Protein AF-A0AAD0FVN5-F1 (afdb_monomer)

Secondary structure (DSSP, 8-state):
-EEEEEEEEEETT---S-EEES-TTS--TTT--SSS---SS-EESS-GGGT-SSEEESS--HHHHHHHHHHHHHHHHHSPPHHHH--EETTEEPPEE-TTS-EEEE-SSEEEEE-SS----SEEEEEPPPEEHHHHHHHHHHHHHTTS-GGGGGTTHHHHHHHHS---GGG-SS--EEEEEEPPP-TTS--EEEEEEEEEEETTEEEEEEEEEETTEEEEEEE-SSS--PPPGGG-TTHHHHTT-EEEEEE--S-EE--EEEEE----S--TT---EEEHHHHHHHHHT--

pLDDT: mean 82.03, std 15.34, range [28.72, 97.38]

Structure (mmCIF, N/CA/C/O backbone):
data_AF-A0AAD0FVN5-F1
#
_entry.id   AF-A0AAD0FVN5-F1
#
loop_
_atom_site.group_PDB
_atom_site.id
_atom_site.type_symbol
_atom_site.label_atom_id
_atom_site.label_alt_id
_atom_site.label_comp_id
_atom_site.label_asym_id
_atom_site.label_entity_id
_atom_site.label_seq_id
_atom_site.pdbx_PDB_ins_code
_atom_site.Cartn_x
_atom_site.Cartn_y
_atom_site.Cartn_z
_atom_site.occupancy
_atom_site.B_iso_or_equiv
_atom_site.auth_seq_id
_atom_site.auth_comp_id
_atom_site.auth_asym_id
_atom_site.auth_atom_id
_atom_site.pdbx_PDB_model_num
ATOM 1 N N . MET A 1 1 ? -3.023 -16.053 20.844 1.00 69.88 1 MET A N 1
ATOM 2 C CA . MET A 1 1 ? -4.258 -16.329 20.063 1.00 69.88 1 MET A CA 1
ATOM 3 C C . MET A 1 1 ? -4.075 -15.698 18.697 1.00 69.88 1 MET A C 1
ATOM 5 O O . MET A 1 1 ? -3.671 -14.545 18.678 1.00 69.88 1 MET A O 1
ATOM 9 N N . PHE A 1 2 ? -4.302 -16.446 17.615 1.00 83.56 2 PHE A N 1
ATOM 10 C CA . PHE A 1 2 ? -4.121 -16.003 16.227 1.00 83.56 2 PHE A CA 1
ATOM 11 C C . PHE A 1 2 ? -5.490 -15.840 15.555 1.00 83.56 2 PHE A C 1
ATOM 13 O O . PHE A 1 2 ? -6.347 -16.713 15.690 1.00 83.56 2 PHE A O 1
ATOM 20 N N . GLU A 1 3 ? -5.697 -14.724 14.866 1.00 93.00 3 GLU A N 1
ATOM 21 C CA . GLU A 1 3 ? -6.950 -14.314 14.231 1.00 93.00 3 GLU A CA 1
ATOM 22 C C . GLU A 1 3 ? -6.643 -13.857 12.798 1.00 93.00 3 GLU A C 1
ATOM 24 O O . GLU A 1 3 ? -5.837 -12.951 12.590 1.00 93.00 3 GLU A O 1
ATOM 29 N N . GLN A 1 4 ? -7.280 -14.465 11.794 1.00 94.44 4 GLN A N 1
ATOM 30 C CA . GLN A 1 4 ? -7.246 -13.944 10.427 1.00 94.44 4 GLN A CA 1
ATOM 31 C C . GLN A 1 4 ? -8.295 -12.832 10.314 1.00 94.44 4 GLN A C 1
ATOM 33 O O . GLN A 1 4 ? -9.491 -13.100 10.361 1.00 94.44 4 GLN A O 1
ATOM 38 N N . VAL A 1 5 ? -7.841 -11.583 10.206 1.00 96.19 5 VAL A N 1
ATOM 39 C CA . VAL A 1 5 ? -8.699 -10.386 10.192 1.00 96.19 5 VAL A CA 1
ATOM 40 C C . VAL A 1 5 ? -9.196 -10.077 8.784 1.00 96.19 5 VAL A C 1
ATOM 42 O O . VAL A 1 5 ? -10.337 -9.665 8.602 1.00 96.19 5 VAL A O 1
ATOM 45 N N . PHE A 1 6 ? -8.338 -10.258 7.781 1.00 96.81 6 PHE A N 1
ATOM 46 C CA . PHE A 1 6 ? -8.668 -10.014 6.381 1.00 96.81 6 PHE A CA 1
ATOM 47 C C . PHE A 1 6 ? -7.865 -10.956 5.483 1.00 96.81 6 PHE A C 1
ATOM 49 O O . PHE A 1 6 ? -6.689 -11.210 5.741 1.00 96.81 6 PHE A O 1
ATOM 56 N N . SER A 1 7 ? -8.480 -11.447 4.411 1.00 96.25 7 SER A N 1
ATOM 57 C CA . SER A 1 7 ? -7.790 -12.172 3.346 1.00 96.25 7 SER A CA 1
ATOM 58 C C . SER A 1 7 ? -8.473 -11.887 2.019 1.00 96.25 7 SER A C 1
ATOM 60 O O . SER A 1 7 ? -9.701 -11.931 1.924 1.00 96.25 7 SER A O 1
ATOM 62 N N . HIS A 1 8 ? -7.683 -11.562 1.001 1.00 96.56 8 HIS A N 1
ATOM 63 C CA . HIS A 1 8 ? -8.189 -11.306 -0.338 1.00 96.56 8 HIS A CA 1
ATOM 64 C C . HIS A 1 8 ? -7.158 -11.661 -1.399 1.00 96.56 8 HIS A C 1
ATOM 66 O O . HIS A 1 8 ? -6.002 -11.248 -1.308 1.00 96.56 8 HIS A O 1
ATOM 72 N N . ILE A 1 9 ? -7.603 -12.344 -2.454 1.00 96.00 9 ILE A N 1
ATOM 73 C CA . ILE A 1 9 ? -6.786 -12.642 -3.629 1.00 96.00 9 ILE A CA 1
ATOM 74 C C . ILE A 1 9 ? -7.492 -12.118 -4.878 1.00 96.00 9 ILE A C 1
ATOM 76 O O . ILE A 1 9 ? -8.671 -12.375 -5.119 1.00 96.00 9 ILE A O 1
ATOM 80 N N . GLN A 1 10 ? -6.744 -11.384 -5.691 1.00 95.38 10 GLN A N 1
ATOM 81 C CA . GLN A 1 10 ? -7.152 -10.867 -6.987 1.00 95.38 10 GLN A CA 1
ATOM 82 C C . GLN A 1 10 ? -6.192 -11.395 -8.051 1.00 95.38 10 GLN A C 1
ATOM 84 O O . GLN A 1 10 ? -4.987 -11.182 -7.954 1.00 95.38 10 GLN A O 1
ATOM 89 N N . HIS A 1 11 ? -6.715 -12.002 -9.113 1.00 94.75 11 HIS A N 1
ATOM 90 C CA . HIS A 1 11 ? -5.915 -12.471 -10.247 1.00 94.75 11 HIS A CA 1
ATOM 91 C C . HIS A 1 11 ? -6.091 -11.565 -11.461 1.00 94.75 11 HIS A C 1
ATOM 93 O O . HIS A 1 11 ? -7.192 -11.078 -11.704 1.00 94.75 11 HIS A O 1
ATOM 99 N N . ASN A 1 12 ? -5.026 -11.365 -12.238 1.00 92.75 12 ASN A N 1
ATOM 100 C CA . ASN A 1 12 ? -5.059 -10.726 -13.559 1.00 92.75 12 ASN A CA 1
ATOM 101 C C . ASN A 1 12 ? -5.775 -9.362 -13.595 1.00 92.75 12 ASN A C 1
ATOM 103 O O . ASN A 1 12 ? -6.437 -9.030 -14.573 1.00 92.75 12 ASN A O 1
ATOM 107 N N . TYR A 1 13 ? -5.672 -8.572 -12.519 1.00 91.38 13 TYR A N 1
ATOM 108 C CA . TYR A 1 13 ? -6.380 -7.290 -12.377 1.00 91.38 13 TYR A CA 1
ATOM 109 C C . TYR A 1 13 ? -7.913 -7.390 -12.505 1.00 91.38 13 TYR A C 1
ATOM 111 O O . TYR A 1 13 ? -8.579 -6.399 -12.814 1.00 91.38 13 TYR A O 1
ATOM 119 N N . ASN A 1 14 ? -8.484 -8.573 -12.260 1.00 91.62 14 ASN A N 1
ATOM 120 C CA . ASN A 1 14 ? -9.924 -8.782 -12.277 1.00 91.62 14 ASN A CA 1
ATOM 121 C C . ASN A 1 14 ? -10.598 -7.969 -11.172 1.00 91.62 14 ASN A C 1
ATOM 123 O O . ASN A 1 14 ? -10.099 -7.873 -10.055 1.00 91.62 14 ASN A O 1
ATOM 127 N N . LEU A 1 15 ? -11.778 -7.423 -11.471 1.00 86.31 15 LEU A N 1
ATOM 128 C CA . LEU A 1 15 ? -12.584 -6.736 -10.460 1.00 86.31 15 LEU A CA 1
ATOM 129 C C . LEU A 1 15 ? -13.251 -7.718 -9.485 1.00 86.31 15 LEU A C 1
ATOM 131 O O . LEU A 1 15 ? -13.600 -7.325 -8.376 1.00 86.31 15 LEU A O 1
ATOM 135 N N . SER A 1 16 ? -13.449 -8.972 -9.902 1.00 84.81 16 SER A N 1
ATOM 136 C CA . SER A 1 16 ? -14.136 -10.003 -9.124 1.00 84.81 16 SER A CA 1
ATOM 137 C C . SER A 1 16 ? -13.147 -11.035 -8.556 1.00 84.81 16 SER A C 1
ATOM 139 O O . SER A 1 16 ? -12.262 -11.465 -9.304 1.00 84.81 16 SER A O 1
ATOM 141 N N . PRO A 1 17 ? -13.301 -11.464 -7.286 1.00 88.94 17 PRO A N 1
ATOM 142 C CA . PRO A 1 17 ? -14.304 -10.987 -6.327 1.00 88.94 17 PRO A CA 1
ATOM 143 C C . PRO A 1 17 ? -13.999 -9.558 -5.856 1.00 88.94 17 PRO A C 1
ATOM 145 O O . PRO A 1 17 ? -12.846 -9.224 -5.617 1.00 88.94 17 PRO A O 1
ATOM 148 N N . THR A 1 18 ? -15.020 -8.704 -5.741 1.00 92.06 18 THR A N 1
ATOM 149 C CA . THR A 1 18 ? -14.884 -7.366 -5.137 1.00 92.06 18 THR A CA 1
ATOM 150 C C . THR A 1 18 ? -15.176 -7.452 -3.642 1.00 92.06 18 THR A C 1
ATOM 152 O O . THR A 1 18 ? -16.149 -8.092 -3.250 1.00 92.06 18 THR A O 1
ATOM 155 N N . VAL A 1 19 ? -14.393 -6.750 -2.827 1.00 93.75 19 VAL A N 1
ATOM 156 C CA . VAL A 1 19 ? -14.592 -6.600 -1.385 1.00 93.75 19 VAL A CA 1
ATOM 157 C C . VAL A 1 19 ? -14.786 -5.123 -1.052 1.00 93.75 19 VAL A C 1
ATOM 159 O O . VAL A 1 19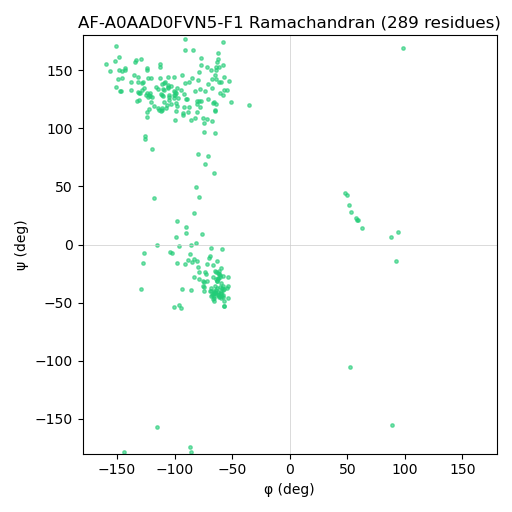 ? -13.984 -4.269 -1.433 1.00 93.75 19 VAL A O 1
ATOM 162 N N . GLU A 1 20 ? -15.872 -4.831 -0.342 1.00 92.94 20 GLU A N 1
ATOM 163 C CA . GLU A 1 20 ? -16.146 -3.530 0.263 1.00 92.94 20 GLU A CA 1
ATOM 164 C C . GLU A 1 20 ? -15.903 -3.629 1.774 1.00 92.94 20 GLU A C 1
ATOM 166 O O . GLU A 1 20 ? -16.448 -4.511 2.432 1.00 92.94 20 GLU A O 1
ATOM 171 N N . VAL A 1 21 ? -15.075 -2.737 2.313 1.00 92.31 21 VAL A N 1
ATOM 172 C CA . VAL A 1 21 ? -14.729 -2.653 3.733 1.00 92.31 21 VAL A CA 1
ATOM 173 C C . VAL A 1 21 ? -15.354 -1.405 4.345 1.00 92.31 21 VAL A C 1
ATOM 175 O O . VAL A 1 21 ? -15.217 -0.301 3.805 1.00 92.31 21 VAL A O 1
ATOM 178 N N . GLY A 1 22 ? -15.971 -1.587 5.511 1.00 88.00 22 GLY A N 1
ATOM 179 C CA . GLY A 1 22 ? -16.636 -0.544 6.286 1.00 88.00 22 GLY A CA 1
ATOM 180 C C . GLY A 1 22 ? -18.146 -0.519 6.071 1.00 88.00 22 GLY A C 1
ATOM 181 O O . GLY A 1 22 ? -18.682 -1.166 5.171 1.00 88.00 22 GLY A O 1
ATOM 182 N N . GLU A 1 23 ? -18.833 0.248 6.908 1.00 85.88 23 GLU A N 1
ATOM 183 C CA . GLU A 1 23 ? -20.284 0.417 6.839 1.00 85.88 23 GLU A CA 1
ATOM 184 C C . GLU A 1 23 ? -20.665 1.665 6.033 1.00 85.88 23 GLU A C 1
ATOM 186 O O . GLU A 1 23 ? -20.109 2.744 6.221 1.00 85.88 23 GLU A O 1
ATOM 191 N N . ARG A 1 24 ? -21.622 1.547 5.106 1.00 81.62 24 ARG A N 1
ATOM 192 C CA . ARG A 1 24 ? -22.133 2.720 4.375 1.00 81.62 24 ARG A CA 1
ATOM 193 C C . ARG A 1 24 ? -22.914 3.630 5.319 1.00 81.62 24 ARG A C 1
ATOM 195 O O . ARG A 1 24 ? -23.506 3.158 6.281 1.00 81.62 24 ARG A O 1
ATOM 202 N N . ASP A 1 25 ? -22.903 4.929 5.024 1.00 73.06 25 ASP A N 1
ATOM 203 C CA . ASP A 1 25 ? -23.586 5.959 5.819 1.00 73.06 25 ASP A CA 1
ATOM 204 C C . ASP A 1 25 ? -23.124 6.021 7.295 1.00 73.06 25 ASP A C 1
ATOM 206 O O . ASP A 1 25 ? -23.811 6.565 8.159 1.00 73.06 25 ASP A O 1
ATOM 210 N N . SER A 1 26 ? -21.927 5.492 7.588 1.00 81.75 26 SER A N 1
ATOM 211 C CA . SER A 1 26 ? -21.285 5.556 8.902 1.00 81.75 26 SER A CA 1
ATOM 212 C C . SER A 1 26 ? -20.386 6.789 9.056 1.00 81.75 26 SER A C 1
ATOM 214 O O . SER A 1 26 ? -20.117 7.539 8.116 1.00 81.75 26 SER A O 1
ATOM 216 N N . LEU A 1 27 ? -19.815 6.956 10.255 1.00 89.31 27 LEU A N 1
ATOM 217 C CA . LEU A 1 27 ? -18.701 7.882 10.472 1.00 89.31 27 LEU A CA 1
ATOM 218 C C . LEU A 1 27 ? -17.529 7.539 9.552 1.00 89.31 27 LEU A C 1
ATOM 220 O O . LEU A 1 27 ? -17.220 6.363 9.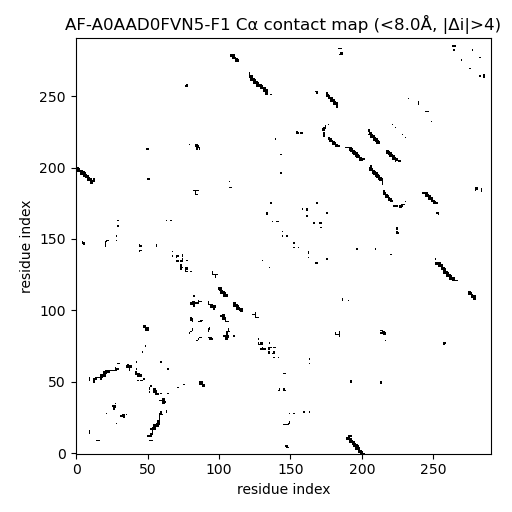347 1.00 89.31 27 LEU A O 1
ATOM 224 N N . CYS A 1 28 ? -16.815 8.561 9.076 1.00 91.75 28 CYS A N 1
ATOM 225 C CA . CYS A 1 28 ? -15.572 8.331 8.351 1.00 91.75 28 CYS A CA 1
ATOM 226 C C . CYS A 1 28 ? -14.589 7.561 9.231 1.00 91.75 28 CYS A C 1
ATOM 228 O O . CYS A 1 28 ? -14.280 7.973 10.353 1.00 91.75 28 CYS A O 1
ATOM 230 N N . ARG A 1 29 ? -14.027 6.471 8.715 1.00 92.25 29 ARG A N 1
ATOM 231 C CA . ARG A 1 29 ? -13.211 5.568 9.526 1.00 92.25 29 ARG A CA 1
ATOM 232 C C . ARG A 1 29 ? -11.921 6.176 10.063 1.00 92.25 29 ARG A C 1
ATOM 234 O O . ARG A 1 29 ? -11.440 5.721 11.100 1.00 92.25 29 ARG A O 1
ATOM 241 N N . PHE A 1 30 ? -11.422 7.225 9.408 1.00 94.38 30 PHE A N 1
ATOM 242 C CA . PHE A 1 30 ? -10.211 7.948 9.792 1.00 94.38 30 PHE A CA 1
ATOM 243 C C . PHE A 1 30 ? -10.502 9.196 10.628 1.00 94.38 30 PHE A C 1
ATOM 245 O O . PHE A 1 30 ? -9.910 9.374 11.689 1.00 94.38 30 PHE A O 1
ATOM 252 N N . CYS A 1 31 ? -11.384 10.094 10.174 1.00 93.94 31 CYS A N 1
ATOM 253 C CA . CYS A 1 31 ? -11.641 11.333 10.915 1.00 93.9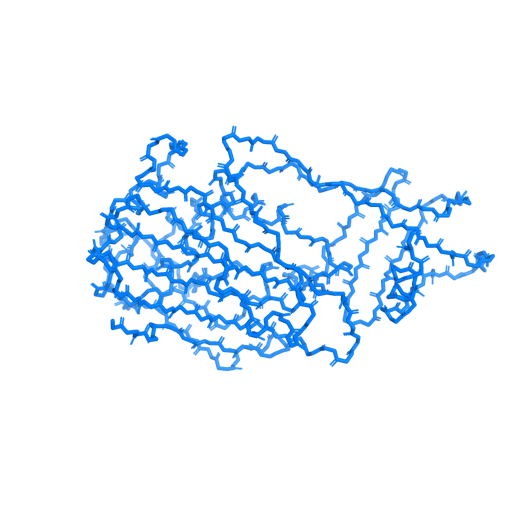4 31 CYS A CA 1
ATOM 254 C C . CYS A 1 31 ? -12.739 11.233 11.973 1.00 93.94 31 CYS A C 1
ATOM 256 O O . CYS A 1 31 ? -12.808 12.119 12.818 1.00 93.94 31 CYS A O 1
ATOM 258 N N . LYS A 1 32 ? -13.541 10.162 11.949 1.00 91.25 32 LYS A N 1
ATOM 259 C CA . LYS A 1 32 ? -14.677 9.908 12.849 1.00 91.25 32 LYS A CA 1
ATOM 260 C C . LYS A 1 32 ? -15.769 10.986 12.813 1.00 91.25 32 LYS A C 1
ATOM 262 O O . LYS A 1 32 ? -16.561 11.075 13.740 1.00 91.25 32 LYS A O 1
ATOM 267 N N . LEU A 1 33 ? -15.830 11.775 11.739 1.00 88.69 33 LEU A N 1
ATOM 268 C CA . LEU A 1 33 ? -16.883 12.766 11.499 1.00 88.69 33 LEU A CA 1
ATOM 269 C C . LEU A 1 33 ? -18.011 12.160 10.642 1.00 88.69 33 LEU A C 1
ATOM 271 O O . LEU A 1 33 ? -17.733 11.327 9.774 1.00 88.69 33 LEU A O 1
ATOM 275 N N . ASN A 1 34 ? -19.255 12.584 10.892 1.00 76.00 34 ASN A N 1
ATOM 276 C CA . ASN A 1 34 ? -20.476 12.238 10.142 1.00 76.00 34 ASN A CA 1
ATOM 277 C C . ASN A 1 34 ? -20.804 13.258 9.036 1.00 76.00 34 ASN A C 1
ATOM 279 O O . ASN A 1 34 ? -21.197 12.856 7.947 1.00 76.00 34 ASN A O 1
ATOM 283 N N . ASP A 1 35 ? -20.592 14.554 9.280 1.00 79.62 35 ASP A N 1
ATOM 284 C CA . ASP A 1 35 ? -20.930 15.647 8.350 1.00 79.62 35 ASP A CA 1
ATOM 285 C C . ASP A 1 35 ? -19.858 15.847 7.267 1.00 79.62 35 ASP A C 1
ATOM 287 O O . ASP A 1 35 ? -19.342 16.943 7.030 1.00 79.62 35 ASP A O 1
ATOM 291 N N . VAL A 1 36 ? -19.467 14.754 6.617 1.00 82.38 36 VAL A N 1
ATOM 292 C CA . VAL A 1 36 ? -18.425 14.741 5.590 1.00 82.38 36 VAL A CA 1
ATOM 293 C C . VAL A 1 36 ? -18.951 14.150 4.295 1.00 82.38 36 VAL A C 1
ATOM 295 O O . VAL A 1 36 ? -19.841 13.304 4.269 1.00 82.38 36 VAL A O 1
ATOM 298 N N . LYS A 1 37 ? -18.386 14.611 3.181 1.00 81.94 37 LYS A N 1
ATOM 299 C CA . LYS A 1 37 ? -18.727 14.078 1.866 1.00 81.94 37 LYS A CA 1
ATOM 300 C C . LYS A 1 37 ? -18.015 12.749 1.652 1.00 81.94 37 LYS A C 1
ATOM 302 O O . LYS A 1 37 ? -16.810 12.639 1.891 1.00 81.94 37 LYS A O 1
ATOM 307 N N . PHE A 1 38 ? -18.774 11.776 1.169 1.00 82.25 38 PHE A N 1
ATOM 308 C CA . PHE A 1 38 ? -18.266 10.506 0.678 1.00 82.25 38 PHE A CA 1
ATOM 309 C C . PHE A 1 38 ? -18.467 10.476 -0.834 1.00 82.25 38 PHE A C 1
ATOM 311 O O . PHE A 1 38 ? -19.600 10.525 -1.327 1.00 82.25 38 PHE A O 1
ATOM 318 N N . ASN A 1 39 ? -17.381 10.425 -1.598 1.00 71.25 39 ASN A N 1
ATOM 319 C CA . ASN A 1 39 ? -17.477 10.197 -3.028 1.00 71.25 39 ASN A CA 1
ATOM 320 C C . ASN A 1 39 ? -18.147 8.841 -3.279 1.00 71.25 39 ASN A C 1
ATOM 322 O O . ASN A 1 39 ? -17.724 7.812 -2.761 1.00 71.25 39 ASN A O 1
ATOM 326 N N . LYS A 1 40 ? -19.161 8.820 -4.151 1.00 60.22 40 LYS A N 1
ATOM 327 C CA . LYS A 1 40 ? -19.787 7.570 -4.618 1.00 60.22 40 LYS A CA 1
ATOM 328 C C . LYS A 1 40 ? -18.786 6.647 -5.323 1.00 60.22 40 LYS A C 1
ATOM 330 O O . LYS A 1 40 ? -19.034 5.452 -5.464 1.00 60.22 40 LYS A O 1
ATOM 335 N N . LYS A 1 41 ? -17.663 7.195 -5.801 1.00 58.16 41 LYS A N 1
ATOM 336 C CA . LYS A 1 41 ? -16.516 6.415 -6.260 1.00 58.16 41 LYS A CA 1
ATOM 337 C C . LYS A 1 41 ? -15.793 5.872 -5.033 1.00 58.16 41 LYS A C 1
ATOM 339 O O . LYS A 1 41 ? -15.096 6.612 -4.349 1.00 58.16 41 LYS A O 1
ATOM 344 N N . ARG A 1 42 ? -15.989 4.575 -4.805 1.00 66.69 42 ARG A N 1
ATOM 345 C CA . ARG A 1 42 ? -15.304 3.743 -3.815 1.00 66.69 42 ARG A CA 1
ATOM 346 C C . ARG A 1 42 ? -13.834 4.159 -3.648 1.00 66.69 42 ARG A C 1
ATOM 348 O O . ARG A 1 42 ? -13.077 4.112 -4.621 1.00 66.69 42 ARG A O 1
ATOM 355 N N . ALA A 1 43 ? -13.439 4.559 -2.440 1.00 75.75 43 ALA A N 1
ATOM 356 C CA . ALA A 1 43 ? -12.036 4.822 -2.144 1.00 75.75 43 ALA A CA 1
ATOM 357 C C . ALA A 1 43 ? -11.276 3.495 -2.200 1.00 75.75 43 ALA A C 1
ATOM 359 O O . ALA A 1 43 ? -11.747 2.475 -1.700 1.00 75.75 43 ALA A O 1
ATOM 360 N N . HIS A 1 44 ? -10.120 3.472 -2.853 1.00 79.12 44 HIS A N 1
ATOM 361 C CA . HIS A 1 44 ? -9.334 2.250 -2.921 1.00 79.12 44 HIS A CA 1
ATOM 362 C C . HIS A 1 44 ? -8.615 2.031 -1.584 1.00 79.12 44 HIS A C 1
ATOM 364 O O . HIS A 1 44 ? -7.842 2.890 -1.150 1.00 79.12 44 HIS A O 1
ATOM 370 N N . SER A 1 45 ? -8.834 0.879 -0.940 1.00 82.56 45 SER A N 1
ATOM 371 C CA . SER A 1 45 ? -8.155 0.557 0.326 1.00 82.56 45 SER A CA 1
ATOM 372 C C . SER A 1 45 ? -6.641 0.477 0.119 1.00 82.56 45 SER A C 1
ATOM 374 O O . SER A 1 45 ? -5.881 1.046 0.899 1.00 82.56 45 SER A O 1
ATOM 376 N N . PHE A 1 46 ? -6.230 -0.121 -1.004 1.00 90.69 46 PHE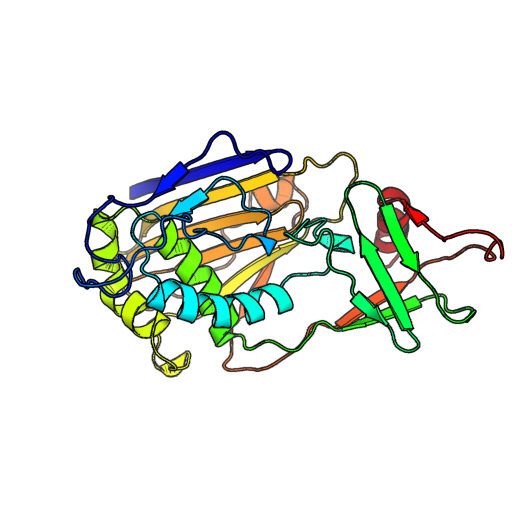 A N 1
ATOM 377 C CA . PHE A 1 46 ? -4.864 -0.096 -1.528 1.00 90.69 46 PHE A CA 1
ATOM 378 C C . PHE A 1 46 ? -4.780 0.770 -2.788 1.00 90.69 46 PHE A C 1
ATOM 380 O O . PHE A 1 46 ? -5.647 0.631 -3.650 1.00 90.69 46 PHE A O 1
ATOM 387 N N . PRO A 1 47 ? -3.738 1.594 -2.971 1.00 90.12 47 PRO A N 1
ATOM 388 C CA . PRO A 1 47 ? -3.585 2.413 -4.170 1.00 90.12 47 PRO A CA 1
ATOM 389 C C . PRO A 1 47 ? -3.680 1.623 -5.483 1.00 90.12 47 PRO A C 1
ATOM 391 O O . PRO A 1 47 ? -3.108 0.544 -5.625 1.00 90.12 47 PRO A O 1
ATOM 394 N N . GLU A 1 48 ? -4.323 2.195 -6.503 1.00 91.12 48 GLU A N 1
ATOM 395 C CA . GLU A 1 48 ? -4.483 1.545 -7.816 1.00 91.12 48 GLU A CA 1
ATOM 396 C C . GLU A 1 48 ? -3.132 1.247 -8.506 1.00 91.12 48 GLU A C 1
ATOM 398 O O . GLU A 1 48 ? -3.035 0.316 -9.302 1.00 91.12 48 GLU A O 1
ATOM 403 N N . PHE A 1 49 ? -2.060 1.994 -8.192 1.00 91.94 49 PHE A N 1
ATOM 404 C CA . PHE A 1 49 ? -0.719 1.717 -8.734 1.00 91.94 49 PHE A CA 1
ATOM 405 C C . PHE A 1 49 ? -0.116 0.397 -8.231 1.00 91.94 49 PHE A C 1
ATOM 407 O O . PHE A 1 49 ? 0.809 -0.109 -8.858 1.00 91.94 49 PHE A O 1
ATOM 414 N N . LEU A 1 50 ? -0.638 -0.163 -7.134 1.00 93.44 50 LEU A N 1
ATOM 415 C CA . LEU A 1 50 ? -0.295 -1.502 -6.646 1.00 93.44 50 LEU A CA 1
ATOM 416 C C . LEU A 1 50 ? -1.065 -2.607 -7.377 1.00 93.44 50 LEU A C 1
ATOM 418 O O . LEU A 1 50 ? -0.910 -3.781 -7.063 1.00 93.44 50 LEU A O 1
ATOM 422 N N . GLY A 1 51 ? -1.911 -2.252 -8.347 1.00 91.94 51 GLY A N 1
ATOM 423 C CA . GLY A 1 51 ? -2.727 -3.214 -9.076 1.00 91.94 51 GLY A CA 1
ATOM 424 C C . GLY A 1 51 ? -4.073 -3.530 -8.433 1.00 91.94 51 GLY A C 1
ATOM 425 O O . GLY A 1 51 ? -4.785 -4.398 -8.933 1.00 91.94 51 GLY A O 1
ATOM 426 N N . ASN A 1 52 ? -4.455 -2.835 -7.361 1.00 93.94 52 ASN A N 1
ATOM 427 C CA . ASN A 1 52 ? -5.752 -3.032 -6.725 1.00 93.94 52 ASN A CA 1
ATOM 428 C C . ASN A 1 52 ? -6.908 -2.602 -7.646 1.00 93.94 52 ASN A C 1
ATOM 430 O O . ASN A 1 52 ? -6.994 -1.444 -8.063 1.00 93.94 52 ASN A O 1
ATOM 434 N N . LYS A 1 53 ? -7.824 -3.531 -7.918 1.00 92.75 53 LYS A N 1
ATOM 435 C CA . LYS A 1 53 ? -9.080 -3.328 -8.658 1.00 92.75 53 LYS A CA 1
ATOM 436 C C . LYS A 1 53 ? -10.304 -3.823 -7.894 1.00 92.75 53 LYS A C 1
ATOM 438 O O . LYS A 1 53 ? -11.422 -3.576 -8.345 1.00 92.75 53 LYS A O 1
ATOM 443 N N . SER A 1 54 ? -10.102 -4.491 -6.762 1.00 93.81 54 SER A N 1
ATOM 444 C CA . SER A 1 54 ? -11.141 -5.268 -6.098 1.00 93.81 54 SER A CA 1
ATOM 445 C C . SER A 1 54 ? -11.351 -4.936 -4.622 1.00 93.81 54 SER A C 1
ATOM 447 O O . SER A 1 54 ? -12.386 -5.323 -4.101 1.00 93.81 54 SER A O 1
ATOM 449 N N . ILE A 1 55 ? -10.431 -4.245 -3.938 1.00 94.81 55 ILE A N 1
ATOM 450 C CA . ILE A 1 55 ? -10.566 -3.909 -2.509 1.00 94.81 55 ILE A CA 1
ATOM 451 C C . ILE A 1 55 ? -10.881 -2.423 -2.348 1.00 94.81 55 ILE A C 1
ATOM 453 O O . ILE A 1 55 ? -10.097 -1.551 -2.749 1.00 94.81 55 ILE A O 1
ATOM 457 N N . PHE A 1 56 ? -12.020 -2.139 -1.732 1.00 93.00 56 PHE A N 1
ATOM 458 C CA . PHE A 1 56 ? -12.550 -0.794 -1.601 1.00 93.00 56 PHE A CA 1
ATOM 459 C C . PHE A 1 56 ? -12.989 -0.485 -0.179 1.00 93.00 56 PHE A C 1
ATOM 461 O O . PHE A 1 56 ? -13.592 -1.318 0.483 1.00 93.00 56 PHE A O 1
ATOM 468 N N . THR A 1 57 ? -12.780 0.754 0.244 1.00 90.81 57 THR A N 1
ATOM 469 C CA . THR A 1 57 ? -13.298 1.304 1.491 1.00 90.81 57 THR A CA 1
ATOM 470 C C . THR A 1 57 ? -14.544 2.134 1.189 1.00 90.81 57 THR A C 1
ATOM 472 O O . THR A 1 57 ? -14.502 3.018 0.326 1.00 90.81 57 THR A O 1
ATOM 475 N N . VAL A 1 58 ? -15.652 1.877 1.891 1.00 91.06 58 VAL A N 1
ATOM 476 C CA . VAL A 1 58 ? -16.930 2.583 1.653 1.00 91.06 58 VAL A CA 1
ATOM 477 C C . VAL A 1 58 ? -17.194 3.739 2.616 1.00 91.06 58 VAL A C 1
ATOM 479 O O . VAL A 1 58 ? -18.013 4.598 2.307 1.00 91.06 58 VAL A O 1
ATOM 482 N N . ASN A 1 59 ? -16.468 3.811 3.734 1.00 91.19 59 ASN A N 1
ATOM 483 C CA . ASN A 1 59 ? -16.587 4.866 4.747 1.00 91.19 59 ASN A CA 1
ATOM 484 C C . ASN A 1 59 ? -15.301 5.693 4.921 1.00 91.19 59 ASN A C 1
ATOM 486 O O . ASN A 1 59 ? -14.922 6.083 6.027 1.00 91.19 59 ASN A O 1
ATOM 490 N N . GLU A 1 60 ? -14.620 6.003 3.818 1.00 92.50 60 GLU A N 1
ATOM 491 C CA . GLU A 1 60 ? -13.532 6.985 3.771 1.00 92.50 60 GLU A CA 1
ATOM 492 C C . GLU A 1 60 ? -14.035 8.292 3.147 1.00 92.50 60 GLU A C 1
ATOM 494 O O . GLU A 1 60 ? -14.497 8.304 2.008 1.00 92.50 60 GLU A O 1
ATOM 499 N N . CYS A 1 61 ? -13.958 9.401 3.889 1.00 92.06 61 CYS A N 1
ATOM 500 C CA . CYS A 1 61 ? -14.419 10.693 3.384 1.00 92.06 61 CYS A CA 1
ATOM 501 C C . CYS A 1 61 ? -13.435 11.336 2.401 1.00 92.06 61 CYS A C 1
ATOM 503 O O . CYS A 1 61 ? -12.231 11.066 2.422 1.00 92.06 61 CYS A O 1
ATOM 505 N N . ASP A 1 62 ? -13.940 12.276 1.604 1.00 90.44 62 ASP A N 1
ATOM 506 C CA . ASP A 1 62 ? -13.186 12.947 0.542 1.00 90.44 62 ASP A CA 1
ATOM 507 C C . ASP A 1 62 ? -11.942 13.682 1.052 1.00 90.44 62 ASP A C 1
ATOM 509 O O . ASP A 1 62 ? -10.901 13.664 0.396 1.00 90.44 62 ASP A O 1
ATOM 513 N N . GLU A 1 63 ? -12.019 14.307 2.232 1.00 91.94 63 GLU A N 1
ATOM 514 C CA . GLU A 1 63 ? -10.879 15.018 2.820 1.00 91.94 63 GLU A CA 1
ATOM 515 C C . GLU A 1 63 ? -9.759 14.049 3.221 1.00 91.94 63 GLU A C 1
ATOM 517 O O . GLU A 1 63 ? -8.584 14.306 2.947 1.00 91.94 63 GLU A O 1
ATOM 522 N N . CYS A 1 64 ? -10.116 12.921 3.846 1.00 93.00 64 CYS A N 1
ATOM 523 C CA . CYS A 1 64 ? -9.145 11.896 4.220 1.00 93.00 64 CYS A CA 1
ATOM 524 C C . CYS A 1 64 ? -8.528 11.264 2.970 1.00 93.00 64 CYS A C 1
ATOM 526 O O . CYS A 1 64 ? -7.304 11.227 2.865 1.00 93.00 64 CYS A O 1
ATOM 528 N N . ASN A 1 65 ? -9.348 10.902 1.981 1.00 91.50 65 ASN A N 1
ATOM 529 C CA . ASN A 1 65 ? -8.878 10.356 0.709 1.00 91.50 65 ASN A CA 1
ATOM 530 C C . ASN A 1 65 ? -7.924 11.320 -0.020 1.00 91.50 65 ASN A C 1
ATOM 532 O O . ASN A 1 65 ? -6.842 10.929 -0.462 1.00 91.50 65 ASN A O 1
ATOM 536 N N . ALA A 1 66 ? -8.264 12.611 -0.091 1.00 90.62 66 ALA A N 1
ATOM 537 C CA . ALA A 1 66 ? -7.400 13.627 -0.693 1.00 90.62 66 ALA A CA 1
ATOM 538 C C . ALA A 1 66 ? -6.093 13.831 0.091 1.00 90.62 66 ALA A C 1
ATOM 540 O O . ALA A 1 66 ? -5.038 14.067 -0.507 1.00 90.62 66 ALA A O 1
ATOM 541 N N . ARG A 1 67 ? -6.137 13.734 1.426 1.00 92.25 67 ARG A N 1
ATOM 542 C CA . ARG A 1 67 ? -4.946 13.793 2.283 1.00 92.25 67 ARG A CA 1
ATOM 543 C C . ARG A 1 67 ? -4.038 12.593 2.027 1.00 92.25 67 ARG A C 1
ATOM 545 O O . ARG A 1 67 ? -2.844 12.785 1.803 1.00 92.25 67 ARG A O 1
ATOM 552 N N . PHE A 1 68 ? -4.592 11.384 2.008 1.00 93.12 68 PHE A N 1
ATOM 553 C CA . PHE A 1 68 ? -3.809 10.162 1.846 1.00 93.12 68 PHE A CA 1
ATOM 554 C C . PHE A 1 68 ? -3.268 9.979 0.427 1.00 93.12 68 PHE A C 1
ATOM 556 O O . PHE A 1 68 ? -2.129 9.552 0.263 1.00 93.12 68 PHE A O 1
ATOM 563 N N . SER A 1 69 ? -3.980 10.464 -0.591 1.00 90.44 69 SER A N 1
ATOM 564 C CA . SER A 1 69 ? -3.475 10.506 -1.973 1.00 90.44 69 SER A CA 1
ATOM 565 C C . SER A 1 69 ? -2.111 11.214 -2.099 1.00 90.44 69 SER A C 1
ATOM 567 O O . SER A 1 69 ? -1.330 10.908 -3.000 1.00 90.44 69 SER A O 1
ATOM 569 N N . LYS A 1 70 ? -1.792 12.163 -1.201 1.00 90.94 70 LYS A N 1
ATOM 570 C CA . LYS A 1 70 ? -0.496 12.865 -1.196 1.00 90.94 70 LYS A CA 1
ATOM 571 C C . LYS A 1 70 ? 0.647 11.994 -0.671 1.00 90.94 70 LYS A C 1
ATOM 573 O O . LYS A 1 70 ? 1.731 12.064 -1.235 1.00 90.94 70 LYS A O 1
ATOM 578 N N . ILE A 1 71 ? 0.414 11.190 0.369 1.00 92.88 71 ILE A N 1
ATOM 579 C CA . ILE A 1 71 ? 1.430 10.282 0.939 1.00 92.88 71 ILE A CA 1
ATOM 580 C C . ILE A 1 71 ? 1.586 9.005 0.102 1.00 92.88 71 ILE A C 1
ATOM 582 O O . ILE A 1 71 ? 2.681 8.463 -0.005 1.00 92.88 71 ILE A O 1
ATOM 586 N N . GLU A 1 72 ? 0.519 8.564 -0.572 1.00 94.38 72 GLU A N 1
ATOM 587 C CA . GLU A 1 72 ? 0.553 7.425 -1.497 1.00 94.38 72 GLU A CA 1
ATOM 588 C C . GLU A 1 72 ? 1.494 7.676 -2.691 1.00 94.38 72 GLU A C 1
ATOM 590 O O . GLU A 1 72 ? 2.042 6.733 -3.264 1.00 94.38 72 GLU A O 1
ATOM 595 N N . LYS A 1 73 ? 1.746 8.945 -3.042 1.00 93.56 73 LYS A N 1
ATOM 596 C CA . LYS A 1 73 ? 2.739 9.320 -4.057 1.00 93.56 73 LYS A CA 1
ATOM 597 C C . LYS A 1 73 ? 4.157 8.894 -3.664 1.00 93.56 73 LYS A C 1
ATOM 599 O O . LYS A 1 73 ? 4.879 8.374 -4.512 1.00 93.56 73 LYS A O 1
ATOM 604 N N . ASP A 1 74 ? 4.550 9.102 -2.409 1.00 95.94 74 ASP A N 1
ATOM 605 C CA . ASP A 1 74 ? 5.867 8.704 -1.906 1.00 95.94 74 ASP A CA 1
ATOM 606 C C . ASP A 1 74 ? 6.009 7.176 -1.900 1.00 95.94 74 ASP A C 1
ATOM 608 O O . ASP A 1 74 ? 7.020 6.659 -2.368 1.00 95.94 74 ASP A O 1
ATOM 612 N N . LEU A 1 75 ? 4.955 6.440 -1.523 1.00 95.88 75 LEU A N 1
ATOM 613 C CA . LEU A 1 75 ? 4.925 4.979 -1.671 1.00 95.88 75 LEU A CA 1
ATOM 614 C C . LEU A 1 75 ? 5.083 4.541 -3.139 1.00 95.88 75 LEU A C 1
ATOM 616 O O . LEU A 1 75 ? 5.849 3.627 -3.430 1.00 95.88 75 LEU A O 1
ATOM 620 N N . SER A 1 76 ? 4.427 5.220 -4.085 1.00 94.25 76 SER A N 1
ATOM 621 C CA . SER A 1 76 ? 4.591 4.939 -5.521 1.00 94.25 76 SER A CA 1
ATOM 622 C C . SER A 1 76 ? 6.023 5.167 -6.020 1.00 94.25 76 SER A C 1
ATOM 624 O O . SER A 1 76 ? 6.447 4.530 -6.984 1.00 94.25 76 SER A O 1
ATOM 626 N N . ASN A 1 77 ? 6.760 6.090 -5.402 1.00 92.94 77 ASN A N 1
ATOM 627 C CA . ASN A 1 77 ? 8.159 6.370 -5.720 1.00 92.94 77 ASN A CA 1
ATOM 628 C C . ASN A 1 77 ? 9.134 5.407 -5.022 1.00 92.94 77 ASN A C 1
ATOM 630 O O . ASN A 1 77 ? 10.205 5.158 -5.568 1.00 92.94 77 ASN A O 1
ATOM 634 N N . PHE A 1 78 ? 8.758 4.863 -3.863 1.00 93.69 78 PHE A N 1
ATOM 635 C CA . PHE A 1 78 ? 9.508 3.834 -3.143 1.00 93.69 78 PHE A CA 1
ATOM 636 C C . PHE A 1 78 ? 9.502 2.483 -3.874 1.00 93.69 78 PHE A C 1
ATOM 638 O O . PHE A 1 78 ? 10.520 1.796 -3.923 1.00 93.69 78 PHE A O 1
ATOM 645 N N . ILE A 1 79 ? 8.367 2.098 -4.461 1.00 92.12 79 ILE A N 1
ATOM 646 C CA . ILE A 1 79 ? 8.193 0.778 -5.082 1.00 92.12 79 ILE A CA 1
ATOM 647 C C . ILE A 1 79 ? 9.172 0.557 -6.244 1.00 92.12 79 ILE A C 1
ATOM 649 O O . ILE A 1 79 ? 9.358 1.464 -7.062 1.00 92.12 79 ILE A O 1
ATOM 653 N N . PRO A 1 80 ? 9.750 -0.657 -6.374 1.00 90.38 80 PRO A N 1
ATOM 654 C CA . PRO A 1 80 ? 10.645 -0.966 -7.476 1.00 90.38 80 PRO A CA 1
ATOM 655 C C . PRO A 1 80 ? 9.999 -0.768 -8.862 1.00 90.38 80 PRO A C 1
ATOM 657 O O . PRO A 1 80 ? 8.777 -0.862 -9.030 1.00 90.38 80 PRO A O 1
ATOM 660 N N . PRO A 1 81 ? 10.810 -0.508 -9.896 1.00 90.44 81 PRO A N 1
ATOM 661 C CA . PRO A 1 81 ? 10.325 -0.252 -11.244 1.00 90.44 81 PRO A CA 1
ATOM 662 C C . PRO A 1 81 ? 9.575 -1.455 -11.836 1.00 90.44 81 PRO A C 1
ATOM 664 O O . PRO A 1 81 ? 9.761 -2.603 -11.432 1.00 90.44 81 PRO A O 1
ATOM 667 N N . THR A 1 82 ? 8.748 -1.195 -12.851 1.00 92.31 82 THR A N 1
ATOM 668 C CA . THR A 1 82 ? 7.884 -2.200 -13.502 1.00 92.31 82 THR A CA 1
ATOM 669 C C . THR A 1 82 ? 8.644 -3.353 -14.152 1.00 92.31 82 THR A C 1
ATOM 671 O O . THR A 1 82 ? 8.107 -4.446 -14.246 1.00 92.31 82 THR A O 1
ATOM 674 N N . ILE A 1 83 ? 9.916 -3.154 -14.497 1.00 87.81 83 ILE A N 1
ATOM 675 C CA . ILE A 1 83 ? 10.829 -4.227 -14.921 1.00 87.81 83 ILE 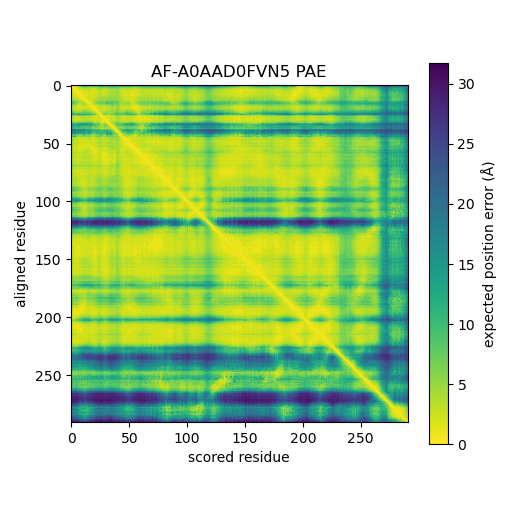A CA 1
ATOM 676 C C . ILE A 1 83 ? 10.999 -5.339 -13.877 1.00 87.81 83 ILE A C 1
ATOM 678 O O . ILE A 1 83 ? 11.306 -6.459 -14.249 1.00 87.81 83 ILE A O 1
ATOM 682 N N . ILE A 1 84 ? 10.815 -5.037 -12.586 1.00 87.62 84 ILE A N 1
ATOM 683 C CA . ILE A 1 84 ? 10.869 -6.006 -11.486 1.00 87.62 84 ILE A CA 1
ATOM 684 C C . ILE A 1 84 ? 9.438 -6.371 -11.108 1.00 87.62 84 ILE A C 1
ATOM 686 O O . ILE A 1 84 ? 9.055 -7.539 -11.096 1.00 87.62 84 ILE A O 1
ATOM 690 N N . THR A 1 85 ? 8.621 -5.360 -10.815 1.00 91.62 85 THR A N 1
ATOM 691 C CA . THR A 1 85 ? 7.316 -5.568 -10.177 1.00 91.62 85 THR A CA 1
ATOM 692 C C . THR A 1 85 ? 6.232 -6.038 -11.139 1.00 91.62 85 THR A C 1
ATOM 694 O O . THR A 1 85 ? 5.262 -6.643 -10.695 1.00 91.62 85 THR A O 1
ATOM 697 N N . ARG A 1 86 ? 6.368 -5.763 -12.443 1.00 92.12 86 ARG A N 1
ATOM 698 C CA . ARG A 1 86 ? 5.335 -5.974 -13.475 1.00 92.12 86 ARG A CA 1
ATOM 699 C C . ARG A 1 86 ? 3.997 -5.314 -13.117 1.00 92.12 86 ARG A C 1
ATOM 701 O O . ARG A 1 86 ? 2.938 -5.798 -13.494 1.00 92.12 86 ARG A O 1
ATOM 708 N N . LEU A 1 87 ? 4.007 -4.230 -12.333 1.00 94.00 87 LEU A N 1
ATOM 709 C CA . LEU A 1 87 ? 2.773 -3.582 -11.885 1.00 94.00 87 LEU A CA 1
ATOM 710 C C . LEU A 1 87 ? 2.177 -2.668 -12.954 1.00 94.00 87 LEU A C 1
ATOM 712 O O . LEU A 1 87 ? 2.783 -1.677 -13.374 1.00 94.00 87 LEU A O 1
ATOM 716 N N . ARG A 1 88 ? 0.935 -2.970 -13.336 1.00 92.38 88 ARG A N 1
ATOM 717 C CA . ARG A 1 88 ? 0.115 -2.145 -14.218 1.00 92.38 88 ARG A CA 1
ATOM 718 C C . ARG A 1 88 ? -0.757 -1.181 -13.415 1.00 92.38 88 ARG A C 1
ATOM 720 O O . ARG A 1 88 ? -1.716 -1.580 -12.758 1.00 92.38 88 ARG A O 1
ATOM 727 N N . GLY A 1 89 ? -0.457 0.110 -13.522 1.00 86.81 89 GLY A N 1
ATOM 728 C CA . GLY A 1 89 ? -1.296 1.171 -12.971 1.00 86.81 89 GLY A CA 1
ATOM 729 C C . GLY A 1 89 ? -2.406 1.609 -13.932 1.00 86.81 89 GLY A C 1
ATOM 730 O O . GLY A 1 89 ? -2.576 1.081 -15.033 1.00 86.81 89 GLY A O 1
ATOM 731 N N . LYS A 1 90 ? -3.135 2.664 -13.549 1.00 82.00 90 LYS A N 1
ATOM 732 C CA . LYS A 1 90 ? -4.232 3.249 -14.344 1.00 82.00 90 LYS A CA 1
ATOM 733 C C . LYS A 1 90 ? -3.833 3.651 -15.769 1.00 82.00 90 LYS A C 1
ATOM 735 O O . LYS A 1 90 ? -4.625 3.512 -16.693 1.00 82.00 90 LYS A O 1
ATOM 740 N N . LYS A 1 91 ? -2.613 4.173 -15.938 1.00 86.06 91 LYS A N 1
ATOM 741 C CA . LYS A 1 91 ? -2.057 4.619 -17.229 1.00 86.06 91 LYS A CA 1
ATOM 742 C C . LYS A 1 91 ? -1.139 3.569 -17.880 1.00 86.06 91 LYS A C 1
ATOM 744 O O . LYS A 1 91 ? -0.319 3.928 -18.715 1.00 86.06 91 LYS A O 1
ATOM 749 N N . GLY A 1 92 ? -1.254 2.299 -17.485 1.00 90.12 92 GLY A N 1
ATOM 750 C CA . GLY A 1 92 ? -0.366 1.224 -17.934 1.00 90.12 92 GLY A CA 1
ATOM 751 C C . GLY A 1 92 ? 0.869 1.058 -17.044 1.00 90.12 92 GLY A C 1
ATOM 752 O O . GLY A 1 92 ? 0.845 1.410 -15.861 1.00 90.12 92 GLY A O 1
ATOM 753 N N . TYR A 1 93 ? 1.937 0.501 -17.613 1.00 92.62 93 TYR A N 1
ATOM 754 C CA . TYR A 1 93 ? 3.210 0.268 -16.928 1.00 92.62 93 TYR A CA 1
ATOM 755 C C . TYR A 1 93 ? 4.018 1.567 -16.861 1.00 92.62 93 TYR A C 1
ATOM 757 O O . TYR A 1 93 ? 4.280 2.208 -17.878 1.00 92.62 93 TYR A O 1
ATOM 765 N N . ARG A 1 94 ? 4.394 1.990 -15.648 1.00 92.06 94 ARG A N 1
ATOM 766 C CA . ARG A 1 94 ? 5.139 3.238 -15.428 1.00 92.06 94 ARG A CA 1
ATOM 767 C C . ARG A 1 94 ? 6.550 3.121 -16.028 1.00 92.06 94 ARG A C 1
ATOM 769 O O . ARG A 1 94 ? 7.297 2.245 -15.588 1.00 92.06 94 ARG A O 1
ATOM 776 N N . PRO A 1 95 ? 6.942 4.005 -16.965 1.00 91.38 95 PRO A N 1
ATOM 777 C CA . PRO A 1 95 ? 8.306 4.047 -17.467 1.00 91.38 95 PRO A CA 1
ATOM 778 C C . PRO A 1 95 ? 9.251 4.754 -16.504 1.00 91.38 95 PRO A C 1
ATOM 780 O O . PRO A 1 95 ? 8.875 5.713 -15.824 1.00 91.38 95 PRO A O 1
ATOM 783 N N . ASN A 1 96 ? 10.499 4.298 -16.505 1.00 90.38 96 ASN A N 1
ATOM 784 C CA . ASN A 1 96 ? 11.624 4.993 -15.900 1.00 90.38 96 ASN A CA 1
ATOM 785 C C . ASN A 1 96 ? 12.399 5.701 -17.004 1.00 90.38 96 ASN A C 1
ATOM 787 O O . ASN A 1 96 ? 12.779 5.083 -17.999 1.00 90.38 96 ASN A O 1
ATOM 791 N N . TYR A 1 97 ? 12.595 7.005 -16.834 1.00 87.12 97 TYR A N 1
ATOM 792 C CA . TYR A 1 97 ? 13.309 7.833 -17.795 1.00 87.12 97 TYR A CA 1
ATOM 793 C C . TYR A 1 97 ? 14.803 7.817 -17.500 1.00 87.12 97 TYR A C 1
ATOM 795 O O . TYR A 1 97 ? 15.234 7.882 -16.348 1.00 87.12 97 TYR A O 1
ATOM 803 N N . ILE A 1 98 ? 15.582 7.757 -18.567 1.00 82.94 98 ILE A N 1
ATOM 804 C CA . ILE A 1 98 ? 17.036 7.717 -18.562 1.00 82.94 98 ILE A CA 1
ATOM 805 C C . ILE A 1 98 ? 17.537 9.031 -19.174 1.00 82.94 98 ILE A C 1
ATOM 807 O O . ILE A 1 98 ? 16.857 9.676 -19.979 1.00 82.94 98 ILE A O 1
ATOM 811 N N . LYS A 1 99 ? 18.741 9.462 -18.782 1.00 75.88 99 LYS A N 1
ATOM 812 C CA . LYS A 1 99 ? 19.385 10.636 -19.387 1.00 75.88 99 LYS A CA 1
ATOM 813 C C . LYS A 1 99 ? 19.459 10.477 -20.908 1.00 75.88 99 LYS A C 1
ATOM 815 O O . LYS A 1 99 ? 19.918 9.451 -21.399 1.00 75.88 99 LYS A O 1
ATOM 820 N N . GLY A 1 100 ? 19.071 11.529 -21.626 1.00 74.38 100 GLY A N 1
ATOM 821 C CA . GLY A 1 100 ? 19.055 11.539 -23.090 1.00 74.38 100 GLY A CA 1
ATOM 822 C C . GLY A 1 100 ? 17.715 11.159 -23.721 1.00 74.38 100 GLY A C 1
ATOM 823 O O . GLY A 1 100 ? 17.699 10.958 -24.925 1.00 74.38 100 GLY A O 1
ATOM 824 N N . GLY A 1 101 ? 16.632 11.074 -22.936 1.00 79.31 101 GLY A N 1
ATOM 825 C CA . GLY A 1 101 ? 15.261 10.886 -23.436 1.00 79.31 101 GLY A CA 1
ATOM 826 C C . GLY A 1 101 ? 14.811 9.426 -23.525 1.00 79.31 101 GLY A C 1
ATOM 827 O O . GLY A 1 101 ? 13.615 9.146 -23.583 1.00 79.31 101 GLY A O 1
ATOM 828 N N . SER A 1 102 ? 15.752 8.484 -23.429 1.00 82.12 102 SER A N 1
ATOM 829 C CA . SER A 1 102 ? 15.457 7.053 -23.403 1.00 82.12 102 SER A CA 1
ATOM 830 C C . SER A 1 102 ? 14.583 6.662 -22.206 1.00 82.12 102 SER A C 1
ATOM 832 O O . SER A 1 102 ? 14.628 7.291 -21.145 1.00 82.12 102 SER A O 1
ATOM 834 N N . LYS A 1 103 ? 13.803 5.590 -22.342 1.00 87.38 103 LYS A N 1
ATOM 835 C CA . LYS A 1 103 ? 12.951 5.072 -21.261 1.00 87.38 103 LYS A CA 1
ATOM 836 C C . LYS A 1 103 ? 12.893 3.551 -21.250 1.00 87.38 103 LYS A C 1
ATOM 838 O O . LYS A 1 103 ? 12.982 2.922 -22.301 1.00 87.38 103 LYS A O 1
ATOM 843 N N . VAL A 1 104 ? 12.700 2.989 -20.059 1.00 87.25 104 VAL A N 1
ATOM 844 C CA . VAL A 1 104 ? 12.584 1.544 -19.832 1.00 87.25 104 VAL A CA 1
ATOM 845 C C . VAL A 1 104 ? 11.381 1.215 -18.949 1.00 87.25 104 VAL A C 1
ATOM 847 O O . VAL A 1 104 ? 11.092 1.926 -17.980 1.00 87.25 104 VAL A O 1
ATOM 850 N N . TYR A 1 105 ? 10.665 0.147 -19.282 1.00 90.25 105 TYR A N 1
ATOM 851 C CA . TYR A 1 105 ? 9.590 -0.421 -18.464 1.00 90.25 105 TYR A CA 1
ATOM 852 C C . TYR A 1 105 ? 9.458 -1.919 -18.724 1.00 90.25 105 TYR A C 1
ATOM 854 O O . TYR A 1 105 ? 9.897 -2.404 -19.762 1.00 90.25 105 TYR A O 1
ATOM 862 N N . GLY A 1 106 ? 8.875 -2.637 -17.767 1.00 88.88 106 GLY A N 1
ATOM 863 C CA . GLY A 1 106 ? 8.500 -4.039 -17.934 1.00 88.88 106 GLY A CA 1
ATOM 864 C C . GLY A 1 106 ? 6.991 -4.199 -17.918 1.00 88.88 106 GLY A C 1
ATOM 865 O O . GLY A 1 106 ? 6.309 -3.497 -17.165 1.00 88.88 106 GLY A O 1
ATOM 866 N N . ASP A 1 107 ? 6.492 -5.109 -18.738 1.00 89.62 107 ASP A N 1
ATOM 867 C CA . ASP A 1 107 ? 5.110 -5.565 -18.726 1.00 89.62 107 ASP A CA 1
ATOM 868 C C . ASP A 1 107 ? 5.021 -7.053 -18.353 1.00 89.62 107 ASP A C 1
ATOM 870 O O . ASP A 1 107 ? 5.879 -7.600 -17.655 1.00 89.62 107 ASP A O 1
ATOM 874 N N . ASP A 1 108 ? 3.930 -7.707 -18.740 1.00 85.94 108 ASP A N 1
ATOM 875 C CA . ASP A 1 108 ? 3.685 -9.095 -18.384 1.00 85.94 108 ASP A CA 1
ATOM 876 C C . ASP A 1 108 ? 4.597 -10.075 -19.144 1.00 85.94 108 ASP A C 1
ATOM 878 O O . ASP A 1 108 ? 4.728 -11.218 -18.711 1.00 85.94 108 ASP A O 1
ATOM 882 N N . GLN A 1 109 ? 5.229 -9.663 -20.240 1.00 83.75 109 GLN A N 1
ATOM 883 C CA . GLN A 1 109 ? 5.992 -10.542 -21.131 1.00 83.75 109 GLN A CA 1
ATOM 884 C C . GLN A 1 109 ? 7.399 -10.005 -21.411 1.00 83.75 109 GLN A C 1
ATOM 886 O O . GLN A 1 109 ? 8.365 -10.775 -21.446 1.00 83.75 109 GLN A O 1
ATOM 891 N N . PHE A 1 110 ? 7.524 -8.689 -21.559 1.00 81.88 110 PHE A N 1
ATOM 892 C CA . PHE A 1 110 ? 8.714 -8.038 -22.080 1.00 81.88 110 PHE A CA 1
ATOM 893 C C . PHE A 1 110 ? 9.207 -6.913 -21.180 1.00 81.88 110 PHE A C 1
ATOM 895 O O . PHE A 1 110 ? 8.489 -6.311 -20.381 1.00 81.88 110 PHE A O 1
ATOM 902 N N . ILE A 1 111 ? 10.475 -6.593 -21.376 1.00 83.44 111 ILE A N 1
ATOM 903 C CA . ILE A 1 111 ? 11.106 -5.351 -20.977 1.00 83.44 111 ILE A CA 1
ATOM 904 C C . ILE A 1 111 ? 11.338 -4.564 -22.250 1.00 83.44 111 ILE A C 1
ATOM 906 O O . ILE A 1 111 ? 12.088 -4.981 -23.131 1.00 83.44 111 ILE A O 1
ATOM 910 N N . THR A 1 112 ? 10.702 -3.406 -22.327 1.00 84.56 112 THR A N 1
ATOM 911 C CA . THR A 1 112 ? 10.839 -2.511 -23.464 1.00 84.56 112 THR A CA 1
ATOM 912 C C . THR A 1 112 ? 11.870 -1.439 -23.149 1.00 84.56 112 THR A C 1
ATOM 914 O O . THR A 1 112 ? 11.728 -0.695 -22.170 1.00 84.56 112 THR A O 1
ATOM 917 N N . LEU A 1 113 ? 12.868 -1.310 -24.022 1.00 83.19 113 LEU A N 1
ATOM 918 C CA . LEU A 1 113 ? 13.799 -0.191 -24.046 1.00 83.19 113 LEU A CA 1
ATOM 919 C C . LEU A 1 113 ? 13.514 0.683 -25.270 1.00 83.19 113 LEU A C 1
ATOM 921 O O . LEU A 1 113 ? 13.557 0.228 -26.406 1.00 83.19 113 LEU A O 1
ATOM 925 N N . ILE A 1 114 ? 13.243 1.966 -25.045 1.00 82.88 114 ILE A N 1
ATOM 926 C CA . ILE A 1 114 ? 13.108 2.952 -26.122 1.00 82.88 114 ILE A CA 1
ATOM 927 C C . ILE A 1 114 ? 14.293 3.901 -26.016 1.00 82.88 114 ILE A C 1
ATOM 929 O O . ILE A 1 114 ? 14.412 4.615 -25.018 1.00 82.88 114 ILE A O 1
ATOM 933 N N . GLN A 1 115 ? 15.167 3.893 -27.023 1.00 75.25 115 GLN A N 1
ATOM 934 C CA . GLN A 1 115 ? 16.341 4.761 -27.100 1.00 75.25 115 GLN A CA 1
ATOM 935 C C . GLN A 1 115 ? 16.072 5.946 -28.038 1.00 75.25 115 GLN A C 1
ATOM 937 O O . GLN A 1 115 ? 15.653 5.747 -29.172 1.00 75.25 115 GLN A O 1
ATOM 942 N N . GLU A 1 116 ? 16.321 7.179 -27.583 1.00 67.94 116 GLU A N 1
ATOM 943 C CA . GLU A 1 116 ? 16.225 8.374 -28.449 1.00 67.94 116 GLU A CA 1
ATOM 944 C C . GLU A 1 116 ? 17.555 8.730 -29.135 1.00 67.94 116 GLU A C 1
ATOM 946 O O . GLU A 1 116 ? 17.574 9.488 -30.103 1.00 67.94 116 GLU A O 1
ATOM 951 N N . LYS A 1 117 ? 18.681 8.192 -28.651 1.00 63.78 117 LYS A N 1
ATOM 952 C CA . LYS A 1 117 ? 20.012 8.374 -29.245 1.00 63.78 117 LYS A CA 1
ATOM 953 C C . LYS A 1 117 ? 20.756 7.044 -29.235 1.00 63.78 117 LYS A C 1
ATOM 955 O O . LYS A 1 117 ? 20.792 6.394 -28.192 1.00 63.78 117 LYS A O 1
ATOM 960 N N . SER A 1 118 ? 21.363 6.680 -30.365 1.00 53.44 118 SER A N 1
ATOM 961 C CA . SER A 1 118 ? 22.235 5.512 -30.493 1.00 53.44 118 SER A CA 1
ATOM 962 C C . SER A 1 118 ? 23.478 5.715 -29.630 1.00 53.44 118 SER A C 1
ATOM 964 O O . SER A 1 118 ? 24.434 6.394 -29.999 1.00 53.44 118 SER A O 1
ATOM 966 N N . SER A 1 119 ? 23.451 5.179 -28.418 1.00 53.31 119 SER A N 1
ATOM 967 C CA . SER A 1 119 ? 24.657 5.044 -27.614 1.00 53.31 119 SER A CA 1
ATOM 968 C C . SER A 1 119 ? 24.848 3.573 -27.310 1.00 53.31 119 SER A C 1
ATOM 970 O O . SER A 1 119 ? 23.962 2.971 -26.708 1.00 53.31 119 SER A O 1
ATOM 972 N N . GLU A 1 120 ? 26.006 3.038 -27.693 1.00 54.19 120 GLU A N 1
ATOM 973 C CA . GLU A 1 120 ? 26.494 1.680 -27.418 1.00 54.19 120 GLU A CA 1
ATOM 974 C C . GLU A 1 120 ? 26.746 1.479 -25.913 1.00 54.19 120 GLU A C 1
ATOM 976 O O . GLU A 1 120 ? 27.872 1.304 -25.446 1.00 54.19 120 GLU A O 1
ATOM 981 N N . LYS A 1 121 ? 25.705 1.602 -25.088 1.00 55.44 121 LYS A N 1
ATOM 982 C CA . LYS A 1 121 ? 25.817 1.397 -23.646 1.00 55.44 121 LYS A CA 1
ATOM 983 C C . LYS A 1 121 ? 25.348 -0.003 -23.294 1.00 55.44 121 LYS A C 1
ATOM 985 O O . LYS A 1 121 ? 24.161 -0.294 -23.336 1.00 55.44 121 LYS A O 1
ATOM 990 N N . SER A 1 122 ? 26.281 -0.810 -22.798 1.00 59.81 122 SER A N 1
ATOM 991 C CA . SER A 1 122 ? 26.038 -2.131 -22.200 1.00 59.81 122 SER A CA 1
ATOM 992 C C . SER A 1 122 ? 25.291 -2.084 -20.856 1.00 59.81 122 SER A C 1
ATOM 994 O O . SER A 1 122 ? 24.997 -3.119 -20.258 1.00 59.81 122 SER A O 1
ATOM 996 N N . SER A 1 123 ? 24.988 -0.887 -20.331 1.00 66.50 123 SER A N 1
ATOM 997 C CA . SER A 1 123 ? 24.217 -0.729 -19.097 1.00 66.50 123 SER A CA 1
ATOM 998 C C . SER A 1 123 ? 23.310 0.497 -19.082 1.00 66.50 123 SER A C 1
ATOM 1000 O O . SER A 1 123 ? 23.661 1.583 -19.552 1.00 66.50 123 SER A O 1
ATOM 1002 N N . LEU A 1 124 ? 22.140 0.312 -18.477 1.00 72.19 124 LEU A N 1
ATOM 1003 C CA . LEU A 1 124 ? 21.142 1.330 -18.200 1.00 72.19 124 LEU A CA 1
ATOM 1004 C C . LEU A 1 124 ? 21.185 1.669 -16.712 1.00 72.19 124 LEU A C 1
ATOM 1006 O O . LEU A 1 124 ? 21.097 0.791 -15.855 1.00 72.19 124 LEU A O 1
ATOM 1010 N N . ASN A 1 125 ? 21.288 2.962 -16.416 1.00 78.88 125 ASN A N 1
ATOM 1011 C CA . ASN A 1 125 ? 21.253 3.481 -15.055 1.00 78.88 125 ASN A CA 1
ATOM 1012 C C . ASN A 1 125 ? 20.110 4.486 -14.947 1.00 78.88 125 ASN A C 1
ATOM 1014 O O . ASN A 1 125 ? 20.026 5.419 -15.752 1.00 78.88 125 ASN A O 1
ATOM 1018 N N . PHE A 1 126 ? 19.252 4.308 -13.952 1.00 81.25 126 PHE A N 1
ATOM 1019 C CA . PHE A 1 126 ? 18.198 5.258 -13.616 1.00 81.25 126 PHE A CA 1
ATOM 1020 C C . PHE A 1 126 ? 17.923 5.224 -12.118 1.00 81.25 126 PHE A C 1
ATOM 1022 O O . PHE A 1 126 ? 18.267 4.269 -11.423 1.00 81.25 126 PHE A O 1
ATOM 1029 N N . SER A 1 127 ? 17.279 6.273 -11.629 1.00 81.69 127 SER A N 1
ATOM 1030 C CA . SER A 1 127 ? 16.888 6.383 -10.230 1.00 81.69 127 SER A CA 1
ATOM 1031 C C . SER A 1 127 ? 15.391 6.618 -10.139 1.00 81.69 127 SER A C 1
ATOM 1033 O O . SER A 1 127 ? 14.779 7.184 -11.053 1.00 81.69 127 SER A O 1
ATOM 1035 N N . SER A 1 128 ? 14.797 6.187 -9.030 1.00 83.06 128 SER A N 1
ATOM 1036 C CA . SER A 1 128 ? 13.439 6.588 -8.696 1.00 83.06 128 SER A CA 1
ATOM 1037 C C . SER A 1 128 ? 13.378 8.104 -8.490 1.00 83.06 128 SER A C 1
ATOM 1039 O O . SER A 1 128 ? 14.386 8.781 -8.275 1.00 83.06 128 SER A O 1
ATOM 1041 N N . GLN A 1 129 ? 12.163 8.648 -8.496 1.00 88.31 129 GLN A N 1
ATOM 1042 C CA . GLN A 1 129 ? 11.959 9.951 -7.870 1.00 88.31 129 GLN A CA 1
ATOM 1043 C C . GLN A 1 129 ? 12.248 9.842 -6.371 1.00 88.31 129 GLN A C 1
ATOM 1045 O O . GLN A 1 129 ? 12.157 8.754 -5.793 1.00 88.31 129 GLN A O 1
ATOM 1050 N N . THR A 1 130 ? 12.568 10.974 -5.751 1.00 90.50 130 THR A N 1
ATOM 1051 C CA . THR A 1 130 ? 12.730 11.019 -4.304 1.00 90.50 130 THR A CA 1
ATOM 1052 C C . THR A 1 130 ? 11.413 10.715 -3.596 1.00 90.50 130 THR A C 1
ATOM 1054 O O . THR A 1 130 ? 10.318 10.979 -4.114 1.00 90.50 130 THR A O 1
ATOM 1057 N N . PHE A 1 131 ? 11.536 10.134 -2.411 1.00 94.12 131 PHE A N 1
ATOM 1058 C CA . PHE A 1 131 ? 10.431 9.837 -1.518 1.00 94.12 131 PHE A CA 1
ATOM 1059 C C . PHE A 1 131 ? 10.845 10.046 -0.064 1.00 94.12 131 PHE A C 1
ATOM 1061 O O . PHE A 1 131 ? 12.014 9.920 0.302 1.00 94.12 131 PHE A O 1
ATOM 1068 N N . ASP A 1 132 ? 9.856 10.379 0.748 1.00 95.38 132 ASP A N 1
ATOM 1069 C CA . ASP A 1 132 ? 9.949 10.553 2.191 1.00 95.38 132 ASP A CA 1
ATOM 1070 C C . ASP A 1 132 ? 9.484 9.274 2.903 1.00 95.38 132 ASP A C 1
ATOM 1072 O O . ASP A 1 132 ? 8.327 8.855 2.763 1.00 95.38 132 ASP A O 1
ATOM 1076 N N . MET A 1 133 ? 10.377 8.657 3.679 1.00 94.69 133 MET A N 1
ATOM 1077 C CA . MET A 1 133 ? 10.100 7.391 4.365 1.00 94.69 133 MET A CA 1
ATOM 1078 C C . MET A 1 133 ? 8.962 7.481 5.386 1.00 94.69 133 MET A C 1
ATOM 1080 O O . MET A 1 133 ? 8.226 6.504 5.557 1.00 94.69 133 MET A O 1
ATOM 1084 N N . VAL A 1 134 ? 8.732 8.649 5.995 1.00 95.56 134 VAL A N 1
ATOM 1085 C CA . VAL A 1 134 ? 7.584 8.868 6.891 1.00 95.56 134 VAL A CA 1
ATOM 1086 C C . VAL A 1 134 ? 6.281 8.687 6.120 1.00 95.56 134 VAL A C 1
ATOM 1088 O O . VAL A 1 134 ? 5.340 8.045 6.595 1.00 95.56 134 VAL A O 1
ATOM 1091 N N . LYS A 1 135 ? 6.219 9.214 4.895 1.00 96.62 135 LYS A N 1
ATOM 1092 C CA . LYS A 1 135 ? 5.029 9.126 4.038 1.00 96.62 135 LYS A CA 1
ATOM 1093 C C . LYS A 1 135 ? 4.843 7.734 3.449 1.00 96.62 135 LYS A C 1
ATOM 1095 O O . LYS A 1 135 ? 3.704 7.275 3.385 1.00 96.62 135 LYS A O 1
ATOM 1100 N N . VAL A 1 136 ? 5.933 7.050 3.090 1.00 96.56 136 VAL A N 1
ATOM 1101 C CA . VAL A 1 136 ? 5.906 5.635 2.677 1.00 96.56 136 VAL A CA 1
ATOM 1102 C C . VAL A 1 136 ? 5.280 4.783 3.781 1.00 96.56 136 VAL A C 1
ATOM 1104 O O . VAL A 1 136 ? 4.289 4.093 3.540 1.00 96.56 136 VAL A O 1
ATOM 1107 N N . TYR A 1 137 ? 5.788 4.900 5.009 1.00 96.38 137 TYR A N 1
ATOM 1108 C CA . TYR A 1 137 ? 5.274 4.156 6.157 1.00 96.38 137 TYR A CA 1
ATOM 1109 C C . TYR A 1 137 ? 3.804 4.491 6.445 1.00 96.38 137 TYR A C 1
ATOM 1111 O O . TYR A 1 137 ? 2.975 3.594 6.613 1.00 96.38 137 TYR A O 1
ATOM 1119 N N . LYS A 1 138 ? 3.442 5.782 6.431 1.00 96.62 138 LYS A N 1
ATOM 1120 C CA . LYS A 1 138 ? 2.049 6.232 6.586 1.00 96.62 138 LYS A CA 1
ATOM 1121 C C . LYS A 1 138 ? 1.124 5.642 5.520 1.00 96.62 138 LYS A C 1
ATOM 1123 O O . LYS A 1 138 ? 0.004 5.262 5.848 1.00 96.62 138 LYS A O 1
ATOM 1128 N N . ALA A 1 139 ? 1.560 5.529 4.267 1.00 97.25 139 ALA A N 1
ATOM 1129 C CA . ALA A 1 139 ? 0.741 4.964 3.195 1.00 97.25 139 ALA A CA 1
ATOM 1130 C C . ALA A 1 139 ? 0.496 3.452 3.372 1.00 97.25 139 ALA A C 1
ATOM 1132 O O . ALA A 1 139 ? -0.617 2.972 3.127 1.00 97.25 139 ALA A O 1
ATOM 1133 N N . ILE A 1 140 ? 1.493 2.704 3.859 1.00 97.31 140 ILE A N 1
ATOM 1134 C CA . ILE A 1 140 ? 1.327 1.281 4.203 1.00 97.31 140 ILE A CA 1
ATOM 1135 C C . ILE A 1 140 ? 0.373 1.141 5.401 1.00 97.31 140 ILE A C 1
ATOM 1137 O O . ILE A 1 140 ? -0.601 0.390 5.325 1.00 97.31 140 ILE A O 1
ATOM 1141 N N . LEU A 1 141 ? 0.570 1.938 6.458 1.00 96.44 141 LEU A N 1
ATOM 1142 C CA . LEU A 1 141 ? -0.311 1.959 7.631 1.00 96.44 141 LEU A CA 1
ATOM 1143 C C . LEU A 1 141 ? -1.755 2.341 7.268 1.00 96.44 141 LEU A C 1
ATOM 1145 O O . LEU A 1 141 ? -2.701 1.739 7.775 1.00 96.44 141 LEU A O 1
ATOM 1149 N N . LYS A 1 142 ? -1.947 3.305 6.358 1.00 96.62 142 LYS A N 1
ATOM 1150 C CA . LYS A 1 142 ? -3.268 3.645 5.812 1.00 96.62 142 LYS A CA 1
ATOM 1151 C C . LYS A 1 142 ? -3.915 2.434 5.160 1.00 96.62 142 LYS A C 1
ATOM 1153 O O . LYS A 1 142 ? -5.105 2.218 5.370 1.00 96.62 142 LYS A O 1
ATOM 1158 N N . SER A 1 143 ? -3.159 1.659 4.385 1.00 97.38 143 SER A N 1
ATOM 1159 C CA . SER A 1 143 ? -3.684 0.473 3.700 1.00 97.38 143 SER A CA 1
ATOM 1160 C C . SER A 1 143 ? -4.113 -0.604 4.700 1.00 97.38 143 SER A C 1
ATOM 1162 O O . SER A 1 143 ? -5.215 -1.129 4.570 1.00 97.38 143 SER A O 1
ATOM 1164 N N . LEU A 1 144 ? -3.321 -0.837 5.758 1.00 97.12 144 LEU A N 1
ATOM 1165 C CA . LEU A 1 144 ? -3.697 -1.711 6.879 1.00 97.12 144 LEU A CA 1
ATOM 1166 C C . LEU A 1 144 ? -5.010 -1.251 7.525 1.00 97.12 144 LEU A C 1
ATOM 1168 O O . LEU A 1 144 ? -5.960 -2.022 7.627 1.00 97.12 144 LEU A O 1
ATOM 1172 N N . ILE A 1 145 ? -5.096 0.023 7.919 1.00 96.50 145 ILE A N 1
ATOM 1173 C CA . ILE A 1 145 ? -6.295 0.568 8.576 1.00 96.50 145 ILE A CA 1
ATOM 1174 C C . ILE A 1 145 ? -7.512 0.523 7.638 1.00 96.50 145 ILE A C 1
ATOM 1176 O O . ILE A 1 145 ? -8.638 0.326 8.091 1.00 96.50 145 ILE A O 1
ATOM 1180 N N . SER A 1 146 ? -7.291 0.648 6.326 1.00 95.81 146 SER A N 1
ATOM 1181 C CA . SER A 1 146 ? -8.335 0.596 5.295 1.00 95.81 146 SER A CA 1
ATOM 1182 C C . SER A 1 146 ? -8.955 -0.787 5.090 1.00 95.81 146 SER A C 1
ATOM 1184 O O . SER A 1 146 ? -9.979 -0.877 4.417 1.00 95.81 146 SER A O 1
ATOM 1186 N N . ILE A 1 147 ? -8.386 -1.853 5.646 1.00 96.38 147 ILE A N 1
ATOM 1187 C CA . ILE A 1 147 ? -8.958 -3.207 5.569 1.00 96.38 147 ILE A CA 1
ATOM 1188 C C . ILE A 1 147 ? -9.375 -3.767 6.930 1.00 96.38 147 ILE A C 1
ATOM 1190 O O . ILE A 1 147 ? -9.899 -4.874 6.997 1.00 96.38 147 ILE A O 1
ATOM 1194 N N . LEU A 1 148 ? -9.177 -3.007 8.012 1.00 95.50 148 LEU A N 1
ATOM 1195 C CA . LEU A 1 148 ? -9.669 -3.399 9.329 1.00 95.50 148 LEU A CA 1
ATOM 1196 C C . LEU A 1 148 ? -11.200 -3.438 9.341 1.00 95.50 148 LEU A C 1
ATOM 1198 O O . LEU A 1 148 ? -11.827 -2.583 8.712 1.00 95.50 148 LEU A O 1
ATOM 1202 N N . PRO A 1 149 ? -11.816 -4.356 10.094 1.00 93.62 149 PRO A N 1
ATOM 1203 C CA . PRO A 1 149 ? -13.223 -4.243 10.431 1.00 93.62 149 PRO A CA 1
ATOM 1204 C C . PRO A 1 149 ? -13.426 -3.104 11.449 1.00 93.62 149 PRO A C 1
ATOM 1206 O O . PRO A 1 149 ? -12.509 -2.730 12.196 1.00 93.62 149 PRO A O 1
ATOM 1209 N N . ASP A 1 150 ? -14.614 -2.498 11.450 1.00 91.19 150 ASP A N 1
ATOM 1210 C CA . ASP A 1 150 ? -14.848 -1.224 12.137 1.00 91.19 150 ASP A CA 1
ATOM 1211 C C . ASP A 1 150 ? -14.725 -1.343 13.671 1.00 91.19 150 ASP A C 1
ATOM 1213 O O . ASP A 1 150 ? -14.268 -0.400 14.331 1.00 91.19 150 ASP A O 1
ATOM 1217 N N . GLU A 1 151 ? -14.999 -2.517 14.247 1.00 91.69 151 GLU A N 1
ATOM 1218 C CA . GLU A 1 151 ? -14.835 -2.806 15.674 1.00 91.69 151 GLU A CA 1
ATOM 1219 C C . GLU A 1 151 ? -13.376 -2.731 16.155 1.00 91.69 151 GLU A C 1
ATOM 1221 O O . GLU A 1 151 ? -13.129 -2.342 17.302 1.00 91.69 151 GLU A O 1
ATOM 1226 N N . LYS A 1 152 ? -12.398 -3.023 15.286 1.00 92.94 152 LYS A N 1
ATOM 1227 C CA . LYS A 1 152 ? -10.964 -2.979 15.630 1.00 92.94 152 LYS A CA 1
ATOM 1228 C C . LYS A 1 152 ? -10.369 -1.577 15.489 1.00 92.94 152 LYS A C 1
ATOM 1230 O O . LYS A 1 152 ? -9.309 -1.301 16.048 1.00 92.94 152 LYS A O 1
ATOM 1235 N N . LEU A 1 153 ? -11.048 -0.646 14.810 1.00 92.81 153 LEU A N 1
ATOM 1236 C CA . LEU A 1 153 ? -10.530 0.712 14.578 1.00 92.81 153 LEU A CA 1
ATOM 1237 C C . LEU A 1 153 ? -10.253 1.491 15.868 1.00 92.81 153 LEU A C 1
ATOM 1239 O O . LEU A 1 153 ? -9.414 2.391 15.862 1.00 92.81 153 LEU A O 1
ATOM 1243 N N . LYS A 1 154 ? -10.945 1.166 16.968 1.00 91.56 154 LYS A N 1
ATOM 1244 C CA . LYS A 1 154 ? -10.715 1.803 18.274 1.00 91.56 154 LYS A CA 1
ATOM 1245 C C . LYS A 1 154 ? -9.286 1.578 18.767 1.00 91.56 154 LYS A C 1
ATOM 1247 O O . LYS A 1 154 ? -8.695 2.512 19.309 1.00 91.56 154 LYS A O 1
ATOM 1252 N N . GLU A 1 155 ? -8.717 0.397 18.510 1.00 92.19 155 GLU A N 1
ATOM 1253 C CA . GLU A 1 155 ? -7.330 0.066 18.858 1.00 92.19 155 GLU A CA 1
ATOM 1254 C C . GLU A 1 155 ? -6.350 1.028 18.154 1.00 92.19 155 GLU A C 1
ATOM 1256 O O . GLU A 1 155 ? -5.355 1.445 18.734 1.00 92.19 155 GLU A O 1
ATOM 1261 N N . PHE A 1 156 ? -6.679 1.492 16.945 1.00 94.00 156 PHE A N 1
ATOM 1262 C CA . PHE A 1 156 ? -5.817 2.336 16.112 1.00 94.00 156 PHE A CA 1
ATOM 1263 C C . PHE A 1 156 ? -5.995 3.845 16.322 1.00 94.00 156 PHE A C 1
ATOM 1265 O O . PHE A 1 156 ? -5.437 4.625 15.555 1.00 94.00 156 PHE A O 1
ATOM 1272 N N . SER A 1 157 ? -6.731 4.303 17.337 1.00 91.94 157 SER A N 1
ATOM 1273 C CA . SER A 1 157 ? -7.065 5.733 17.501 1.00 91.94 157 SER A CA 1
ATOM 1274 C C . SER A 1 157 ? -5.831 6.653 17.499 1.00 91.94 157 SER A C 1
ATOM 1276 O O . SER A 1 157 ? -5.795 7.645 16.768 1.00 91.94 157 SER A O 1
ATOM 1278 N N . THR A 1 158 ? -4.778 6.286 18.238 1.00 92.06 158 THR A N 1
ATOM 1279 C CA . THR A 1 158 ? -3.499 7.022 18.266 1.00 92.06 158 THR A CA 1
ATOM 1280 C C . THR A 1 158 ? -2.786 6.976 16.913 1.00 92.06 158 THR A C 1
ATOM 1282 O O . THR A 1 158 ? -2.324 8.002 16.413 1.00 92.06 158 THR A O 1
ATOM 1285 N N . ALA A 1 159 ? -2.744 5.799 16.282 1.00 93.94 159 ALA A N 1
ATOM 1286 C CA . ALA A 1 159 ? -2.115 5.592 14.980 1.00 93.94 159 ALA A CA 1
ATOM 1287 C C . ALA A 1 159 ? -2.819 6.385 13.866 1.00 93.94 159 ALA A C 1
ATOM 1289 O O . ALA A 1 159 ? -2.158 6.983 13.023 1.00 93.94 159 ALA A O 1
ATOM 1290 N N . ILE A 1 160 ? -4.152 6.455 13.895 1.00 95.19 160 ILE A N 1
ATOM 1291 C CA . ILE A 1 160 ? -4.975 7.261 12.987 1.00 95.19 160 ILE A CA 1
ATOM 1292 C C . ILE A 1 160 ? -4.703 8.755 13.199 1.00 95.19 160 ILE A C 1
ATOM 1294 O O . ILE A 1 160 ? -4.588 9.501 12.224 1.00 95.19 160 ILE A O 1
ATOM 1298 N N . GLY A 1 161 ? -4.575 9.199 14.454 1.00 94.56 161 GLY A N 1
ATOM 1299 C CA . GLY A 1 161 ? -4.184 10.571 14.784 1.00 94.56 161 GLY A CA 1
ATOM 1300 C C . GLY A 1 161 ? -2.839 10.951 14.161 1.00 94.56 161 GLY A C 1
ATOM 1301 O O . GLY A 1 161 ? -2.746 11.967 13.469 1.00 94.56 161 GLY A O 1
ATOM 1302 N N . TRP A 1 162 ? -1.829 10.094 14.323 1.00 95.12 162 TRP A N 1
ATOM 1303 C CA . TRP A 1 162 ? -0.499 10.280 13.733 1.00 95.12 162 TRP A CA 1
ATOM 1304 C C . TRP A 1 162 ? -0.499 10.193 12.200 1.00 95.12 162 TRP A C 1
ATOM 1306 O O . TRP A 1 162 ? 0.098 11.026 11.518 1.00 95.12 162 TRP A O 1
ATOM 1316 N N . LEU A 1 163 ? -1.222 9.224 11.633 1.00 95.19 163 LEU A N 1
ATOM 1317 C CA . LEU A 1 163 ? -1.380 9.056 10.188 1.00 95.19 163 LEU A CA 1
ATOM 1318 C C . LEU A 1 163 ? -1.957 10.321 9.539 1.00 95.19 163 LEU A C 1
ATOM 1320 O O . LEU A 1 163 ? -1.557 10.710 8.442 1.00 95.19 163 LEU A O 1
ATOM 1324 N N . ARG A 1 164 ? -2.897 10.979 10.222 1.00 94.81 164 ARG A N 1
ATOM 1325 C CA . ARG A 1 164 ? -3.503 12.229 9.757 1.00 94.81 164 ARG A CA 1
ATOM 1326 C C . ARG A 1 164 ? -2.624 13.450 10.029 1.00 94.81 164 ARG A C 1
ATOM 1328 O O . ARG A 1 164 ? -2.859 14.475 9.395 1.00 94.81 164 ARG A O 1
ATOM 1335 N N . SER A 1 165 ? -1.657 13.396 10.939 1.00 93.94 165 SER A N 1
ATOM 1336 C CA . SER A 1 165 ? -0.798 14.538 11.265 1.00 93.94 165 SER A CA 1
ATOM 1337 C C . SER A 1 165 ? 0.381 14.671 10.289 1.00 93.94 165 SER A C 1
ATOM 1339 O O . SER A 1 165 ? 0.701 13.756 9.529 1.00 93.94 165 SER A O 1
ATOM 1341 N N . ASN A 1 166 ? 1.073 15.812 10.339 1.00 92.00 166 ASN A N 1
ATOM 1342 C CA . ASN A 1 166 ? 2.344 16.023 9.632 1.00 92.00 166 ASN A CA 1
ATOM 1343 C C . ASN A 1 166 ? 3.562 15.633 10.488 1.00 92.00 166 ASN A C 1
ATOM 1345 O O . ASN A 1 166 ? 4.672 16.048 10.182 1.00 92.00 166 ASN A O 1
ATOM 1349 N N . GLN A 1 167 ? 3.364 14.894 11.582 1.00 93.06 167 GLN A N 1
ATOM 1350 C CA . GLN A 1 167 ? 4.456 14.550 12.486 1.00 93.06 167 GLN A CA 1
ATOM 1351 C C . GLN A 1 167 ? 5.329 13.419 11.927 1.00 93.06 167 GLN A C 1
ATOM 1353 O O . GLN A 1 167 ? 4.850 12.566 11.171 1.00 93.06 167 GLN A O 1
ATOM 1358 N N . ASN A 1 168 ? 6.582 13.415 12.374 1.00 92.44 168 ASN A N 1
ATOM 1359 C CA . ASN A 1 168 ? 7.625 12.438 12.065 1.00 92.44 168 ASN A CA 1
ATOM 1360 C C . ASN A 1 168 ? 7.567 11.212 12.992 1.00 92.44 168 ASN A C 1
ATOM 1362 O O . ASN A 1 168 ? 6.685 11.120 13.863 1.00 92.44 168 ASN A O 1
ATOM 1366 N N . PHE A 1 169 ? 8.496 10.268 12.817 1.00 90.75 169 PHE A N 1
ATOM 1367 C CA . PHE A 1 169 ? 8.533 9.029 13.600 1.00 90.75 169 PHE A CA 1
ATOM 1368 C C . PHE A 1 169 ? 8.787 9.236 15.097 1.00 90.75 169 PHE A C 1
ATOM 1370 O O . PHE A 1 169 ? 8.339 8.419 15.892 1.00 90.75 169 PHE A O 1
ATOM 1377 N N . GLU A 1 170 ? 9.398 10.349 15.512 1.00 86.19 170 GLU A N 1
ATOM 1378 C CA . GLU A 1 170 ? 9.600 10.686 16.936 1.00 86.19 170 GLU A CA 1
ATOM 1379 C C . GLU A 1 170 ? 8.299 10.656 17.757 1.00 86.19 170 GLU A C 1
ATOM 1381 O O . GLU A 1 170 ? 8.275 10.250 18.919 1.00 86.19 170 GLU A O 1
ATOM 1386 N N . SER A 1 171 ? 7.196 11.066 17.129 1.00 85.44 171 SER A N 1
ATOM 1387 C CA . SER A 1 171 ? 5.860 11.086 17.736 1.00 85.44 171 SER A CA 1
ATOM 1388 C C . SER A 1 171 ? 5.102 9.762 17.600 1.00 85.44 171 SER A C 1
ATOM 1390 O O . SER A 1 171 ? 4.025 9.601 18.180 1.00 85.44 171 SER A O 1
ATOM 1392 N N . LEU A 1 172 ? 5.638 8.814 16.828 1.00 84.44 172 LEU A N 1
ATOM 1393 C CA . LEU A 1 172 ? 5.045 7.502 16.648 1.00 84.44 172 LEU A CA 1
ATOM 1394 C C . LEU A 1 172 ? 5.408 6.627 17.851 1.00 84.44 172 LEU A C 1
ATOM 1396 O O . LEU A 1 172 ? 6.573 6.380 18.165 1.00 84.44 172 LEU A O 1
ATOM 1400 N N . ASN A 1 173 ? 4.390 6.095 18.522 1.00 75.31 173 ASN A N 1
ATOM 1401 C CA . ASN A 1 173 ? 4.582 5.167 19.634 1.00 75.31 173 ASN A CA 1
ATOM 1402 C C . ASN A 1 173 ? 4.902 3.738 19.147 1.00 75.31 173 ASN A C 1
ATOM 1404 O O . ASN A 1 173 ? 4.371 2.765 19.676 1.00 75.31 173 ASN A O 1
ATOM 1408 N N . HIS A 1 174 ? 5.730 3.613 18.107 1.00 78.50 174 HIS A N 1
ATOM 1409 C CA . HIS A 1 174 ? 6.056 2.362 17.432 1.00 78.50 174 HIS A CA 1
ATOM 1410 C C . HIS A 1 174 ? 7.412 2.463 16.715 1.00 78.50 174 HIS A C 1
ATOM 1412 O O . HIS A 1 174 ? 7.773 3.547 16.260 1.00 78.50 174 HIS A O 1
ATOM 1418 N N . PHE A 1 175 ? 8.152 1.356 16.598 1.00 82.19 175 PHE A N 1
ATOM 1419 C CA . PHE A 1 175 ? 9.383 1.326 15.801 1.00 82.19 175 PHE A CA 1
ATOM 1420 C C . PHE A 1 175 ? 9.020 1.226 14.319 1.00 82.19 175 PHE A C 1
ATOM 1422 O O . PHE A 1 175 ? 8.391 0.243 13.932 1.00 82.19 175 PHE A O 1
ATOM 1429 N N . PRO A 1 176 ? 9.375 2.210 13.480 1.00 88.00 176 PRO A N 1
ATOM 1430 C CA . PRO A 1 176 ? 8.903 2.256 12.106 1.00 88.00 176 PRO A CA 1
ATOM 1431 C C . PRO A 1 176 ? 9.709 1.295 11.222 1.00 88.00 176 PRO A C 1
ATOM 1433 O O . PRO A 1 176 ? 10.611 1.687 10.487 1.00 88.00 176 PRO A O 1
ATOM 1436 N N . VAL A 1 177 ? 9.397 0.007 11.309 1.00 87.62 177 VAL A N 1
ATOM 1437 C CA . VAL A 1 177 ? 10.076 -1.048 10.554 1.00 87.62 177 VAL A CA 1
ATOM 1438 C C . VAL A 1 177 ? 9.080 -1.829 9.717 1.00 87.62 177 VAL A C 1
ATOM 1440 O O . VAL A 1 177 ? 7.954 -2.089 10.137 1.00 87.62 177 VAL A O 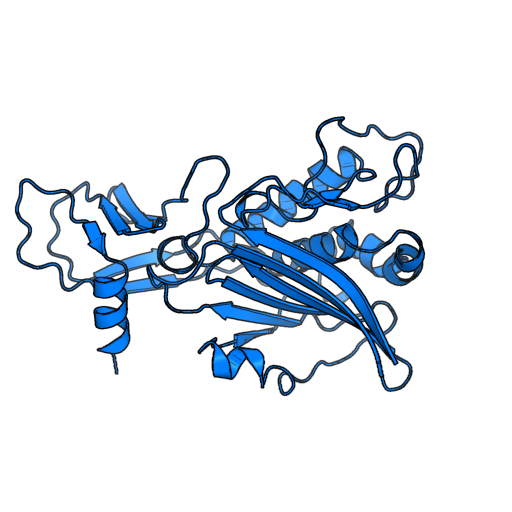1
ATOM 1443 N N . PHE A 1 178 ? 9.506 -2.227 8.528 1.00 90.50 178 PHE A N 1
ATOM 1444 C CA . PHE A 1 178 ? 8.794 -3.196 7.707 1.00 90.50 178 PHE A CA 1
ATOM 1445 C C . PHE A 1 178 ? 9.790 -3.956 6.843 1.00 90.50 178 PHE A C 1
ATOM 1447 O O . PHE A 1 178 ? 10.967 -3.607 6.778 1.00 90.50 178 PHE A O 1
ATOM 1454 N N . TRP A 1 179 ? 9.328 -5.005 6.180 1.00 88.38 179 TRP A N 1
ATOM 1455 C CA . TRP A 1 179 ? 10.134 -5.764 5.239 1.00 88.38 179 TRP A CA 1
ATOM 1456 C C . TRP A 1 179 ? 9.532 -5.619 3.860 1.00 88.38 179 TRP A C 1
ATOM 1458 O O . TRP A 1 179 ? 8.317 -5.738 3.684 1.00 88.38 179 TRP A O 1
ATOM 1468 N N . CYS A 1 180 ? 10.384 -5.386 2.874 1.00 89.44 180 CYS A N 1
ATOM 1469 C CA . CYS A 1 180 ? 9.991 -5.496 1.484 1.00 89.44 180 CYS A CA 1
ATOM 1470 C C . CYS A 1 180 ? 10.856 -6.532 0.792 1.00 89.44 180 CYS A C 1
ATOM 1472 O O . CYS A 1 180 ? 12.045 -6.655 1.076 1.00 89.44 180 CYS A O 1
ATOM 1474 N N . GLY A 1 181 ? 10.251 -7.280 -0.114 1.00 85.56 181 GLY A N 1
ATOM 1475 C CA . GLY A 1 181 ? 10.956 -8.255 -0.920 1.00 85.56 181 GLY A CA 1
ATOM 1476 C C . GLY A 1 181 ? 10.552 -8.133 -2.369 1.00 85.56 181 GLY A C 1
ATOM 1477 O O . GLY A 1 181 ? 9.487 -7.606 -2.704 1.00 85.56 181 GLY A O 1
ATOM 1478 N N . TYR A 1 182 ? 11.405 -8.638 -3.241 1.00 83.75 182 TYR A N 1
ATOM 1479 C CA . TYR A 1 182 ? 11.040 -8.846 -4.625 1.00 83.75 182 TYR A CA 1
ATOM 1480 C C . TYR A 1 182 ? 11.520 -10.209 -5.090 1.00 83.75 182 TYR A C 1
ATOM 1482 O O . TYR A 1 182 ? 12.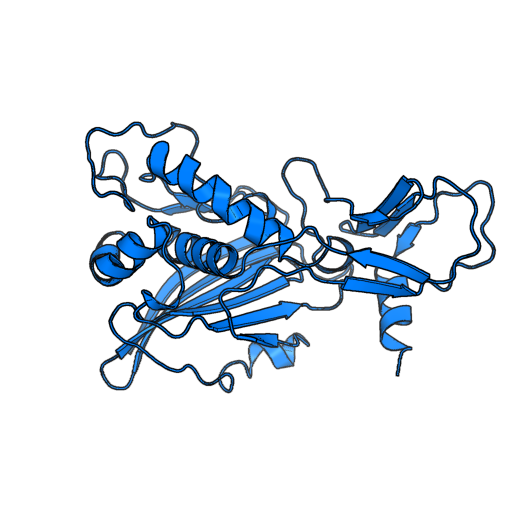559 -10.712 -4.667 1.00 83.75 182 TYR A O 1
ATOM 1490 N N . ARG A 1 183 ? 10.729 -10.801 -5.975 1.00 83.62 183 ARG A N 1
ATOM 1491 C CA . ARG A 1 183 ? 11.111 -11.985 -6.733 1.00 83.62 183 ARG A CA 1
ATOM 1492 C C . ARG A 1 183 ? 11.528 -11.543 -8.126 1.00 83.62 183 ARG A C 1
ATOM 1494 O O . ARG A 1 183 ? 10.947 -10.608 -8.677 1.00 83.62 183 ARG A O 1
ATOM 1501 N N . MET A 1 184 ? 12.526 -12.206 -8.701 1.00 78.75 184 MET A N 1
ATOM 1502 C CA . MET A 1 184 ? 12.858 -11.972 -10.104 1.00 78.75 184 MET A CA 1
ATOM 1503 C C . MET A 1 184 ? 11.624 -12.241 -10.973 1.00 78.75 184 MET A C 1
ATOM 1505 O O . MET A 1 184 ? 10.931 -13.235 -10.741 1.00 78.75 184 MET A O 1
ATOM 1509 N N . PRO A 1 185 ? 11.288 -11.342 -11.909 1.00 80.56 185 PRO A N 1
ATOM 1510 C CA . PRO A 1 185 ? 10.117 -11.520 -12.752 1.00 80.56 185 PRO A CA 1
ATOM 1511 C C . PRO A 1 185 ? 10.247 -12.816 -13.550 1.00 80.56 185 PRO A C 1
ATOM 1513 O O . PRO A 1 185 ? 11.317 -13.109 -14.044 1.00 80.56 185 PRO A O 1
ATOM 1516 N N . ASP A 1 186 ? 9.175 -13.583 -13.714 1.00 82.75 186 ASP A N 1
ATOM 1517 C CA . ASP A 1 186 ? 9.131 -14.738 -14.621 1.00 82.75 186 ASP A CA 1
ATOM 1518 C C . ASP A 1 186 ? 7.788 -14.724 -15.353 1.00 82.75 186 ASP A C 1
ATOM 1520 O O . ASP A 1 186 ? 6.765 -14.406 -14.737 1.00 82.75 186 ASP A O 1
ATOM 1524 N N . VAL A 1 187 ? 7.780 -15.040 -16.650 1.00 82.19 187 VAL A N 1
ATOM 1525 C CA . VAL A 1 187 ? 6.550 -15.079 -17.463 1.00 82.19 187 VAL A CA 1
ATOM 1526 C C . VAL A 1 187 ? 5.546 -16.105 -16.939 1.00 82.19 187 VAL A C 1
ATOM 1528 O O . VAL A 1 187 ? 4.341 -15.906 -17.072 1.00 82.19 187 VAL A O 1
ATOM 1531 N N . ASN A 1 188 ? 6.030 -17.159 -16.280 1.00 85.50 188 ASN A N 1
ATOM 1532 C CA . ASN A 1 188 ? 5.210 -18.213 -15.698 1.00 85.50 188 ASN A CA 1
ATOM 1533 C C . ASN A 1 188 ? 4.618 -17.816 -14.340 1.00 85.50 188 ASN A C 1
ATOM 15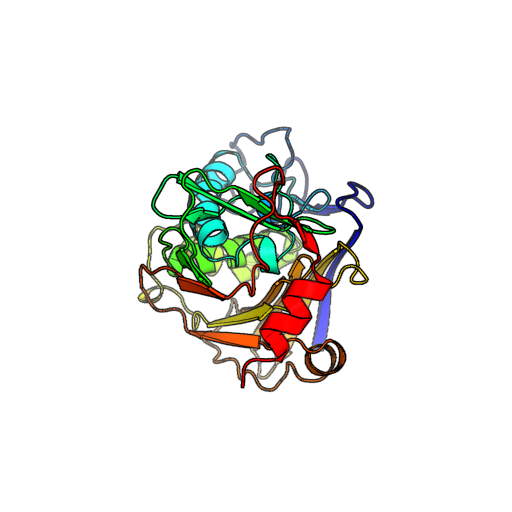35 O O . ASN A 1 188 ? 3.701 -18.478 -13.852 1.00 85.50 188 ASN A O 1
ATOM 1539 N N . PHE A 1 189 ? 5.116 -16.746 -13.705 1.00 87.31 189 PHE A N 1
ATOM 1540 C CA . PHE A 1 189 ? 4.533 -16.284 -12.452 1.00 87.31 189 PHE A CA 1
ATOM 1541 C C . PHE A 1 189 ? 3.191 -15.590 -12.691 1.00 87.31 189 PHE A C 1
ATOM 1543 O O . PHE A 1 189 ? 3.103 -14.690 -13.537 1.00 87.31 189 PHE A O 1
ATOM 1550 N N . PRO A 1 190 ? 2.155 -15.957 -11.911 1.00 87.56 190 PRO A N 1
ATOM 1551 C CA . PRO A 1 190 ? 0.826 -15.402 -12.082 1.00 87.56 190 PRO A CA 1
ATOM 1552 C C . PRO A 1 190 ? 0.803 -13.920 -11.717 1.00 87.56 190 PRO A C 1
ATOM 1554 O O . PRO A 1 190 ? 1.406 -13.490 -10.730 1.00 87.56 190 PRO A O 1
ATOM 1557 N N . ILE A 1 191 ? 0.023 -13.154 -12.475 1.00 92.25 191 ILE A N 1
ATOM 1558 C CA . ILE A 1 191 ? -0.339 -11.786 -12.118 1.00 92.25 191 ILE A CA 1
ATOM 1559 C C . ILE A 1 191 ? -1.383 -11.882 -11.012 1.00 92.25 191 ILE A C 1
ATOM 1561 O O . ILE A 1 191 ? -2.524 -12.300 -11.245 1.00 92.25 191 ILE A O 1
ATOM 1565 N N . LYS A 1 192 ? -0.998 -11.520 -9.793 1.00 93.69 192 LYS A N 1
ATOM 1566 C CA . LYS A 1 192 ? -1.906 -11.542 -8.651 1.00 93.69 192 LYS A CA 1
ATOM 1567 C C . LYS A 1 192 ? -1.579 -10.463 -7.633 1.00 93.69 192 LYS A C 1
ATOM 1569 O O . LYS A 1 192 ? -0.425 -10.086 -7.444 1.00 93.69 192 LYS A O 1
ATOM 1574 N N . MET A 1 193 ? -2.621 -10.017 -6.952 1.00 95.81 193 MET A N 1
ATOM 1575 C CA . MET A 1 193 ? -2.530 -9.305 -5.691 1.00 95.81 193 MET A CA 1
ATOM 1576 C C . MET A 1 193 ? -3.092 -10.217 -4.605 1.00 95.81 193 MET A C 1
ATOM 1578 O O . MET A 1 193 ? -4.199 -10.726 -4.753 1.00 95.81 193 MET A O 1
ATOM 1582 N N . GLU A 1 194 ? -2.346 -10.418 -3.532 1.00 95.44 194 GLU A N 1
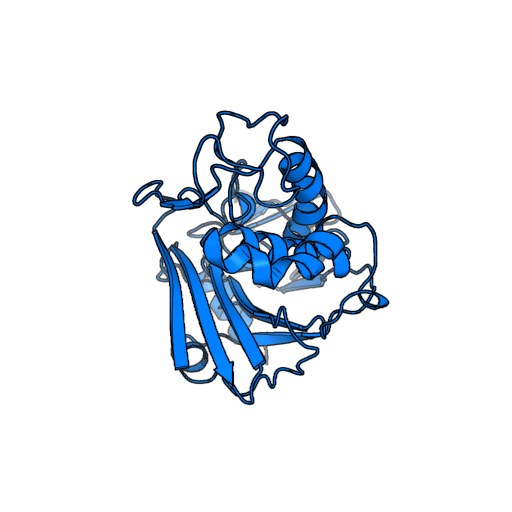ATOM 1583 C CA . GLU A 1 194 ? -2.760 -11.216 -2.378 1.00 95.44 194 GLU A CA 1
ATOM 1584 C C . GLU A 1 194 ? -2.488 -10.402 -1.120 1.00 95.44 194 GLU A C 1
ATOM 1586 O O . GLU A 1 194 ? -1.378 -9.915 -0.921 1.00 95.44 194 GLU A O 1
ATOM 1591 N N . ILE A 1 195 ? -3.525 -10.199 -0.316 1.00 97.31 195 ILE A N 1
ATOM 1592 C CA . ILE A 1 195 ? -3.484 -9.395 0.899 1.00 97.31 195 ILE A CA 1
ATOM 1593 C C . ILE A 1 195 ? -3.969 -10.262 2.046 1.00 97.31 195 ILE A C 1
ATOM 1595 O O . ILE A 1 195 ? -5.065 -10.818 1.978 1.00 97.31 195 ILE A O 1
ATOM 1599 N N . GLU A 1 196 ? -3.193 -10.313 3.117 1.00 96.38 196 GLU A N 1
ATOM 1600 C CA . GLU A 1 196 ? -3.573 -10.972 4.358 1.00 96.38 196 GLU A CA 1
ATOM 1601 C C . GLU A 1 196 ? -3.286 -10.036 5.527 1.00 96.38 196 GLU A C 1
ATOM 1603 O O . GLU A 1 196 ? -2.203 -9.462 5.633 1.00 96.38 196 GLU A O 1
ATOM 1608 N N . LEU A 1 197 ? -4.267 -9.876 6.409 1.00 96.94 197 LEU A N 1
ATOM 1609 C CA . LEU A 1 197 ? -4.095 -9.211 7.691 1.00 96.94 197 LEU A CA 1
ATOM 1610 C C . LEU A 1 197 ? -4.396 -10.219 8.782 1.00 96.94 197 LEU A C 1
ATOM 1612 O O . LEU A 1 197 ? -5.518 -10.724 8.880 1.00 96.94 197 LEU A O 1
ATOM 1616 N N . THR A 1 198 ? -3.410 -10.484 9.619 1.00 94.69 198 THR A N 1
ATOM 1617 C CA . THR A 1 198 ? -3.581 -11.312 10.807 1.00 94.69 198 THR A CA 1
ATOM 1618 C C . THR A 1 198 ? -3.421 -10.454 12.045 1.00 94.69 198 THR A C 1
ATOM 1620 O O . THR A 1 198 ? -2.805 -9.385 12.023 1.00 94.69 198 THR A O 1
ATOM 1623 N N . ARG A 1 199 ? -4.029 -10.909 13.130 1.00 92.94 199 ARG A N 1
ATOM 1624 C CA . ARG A 1 199 ? -3.922 -10.318 14.451 1.00 92.94 199 ARG A CA 1
ATOM 1625 C C . ARG A 1 199 ? -3.536 -11.409 15.422 1.00 92.94 199 ARG A C 1
ATOM 1627 O O . ARG A 1 199 ? -4.150 -12.473 15.457 1.00 92.94 199 ARG A O 1
ATOM 1634 N N . GLU A 1 200 ? -2.552 -11.127 16.249 1.00 90.25 200 GLU A N 1
ATOM 1635 C CA . GLU A 1 200 ? -2.145 -12.021 17.312 1.00 90.25 200 GLU A CA 1
ATOM 1636 C C . GLU A 1 200 ? -1.937 -11.279 18.623 1.00 90.25 200 GLU A C 1
ATOM 1638 O O . GLU A 1 200 ? -1.739 -10.064 18.669 1.00 90.25 200 GLU A O 1
ATOM 1643 N N . ILE A 1 201 ? -2.033 -12.037 19.709 1.00 87.38 201 ILE A N 1
ATOM 1644 C CA . ILE A 1 201 ? -1.689 -11.570 21.048 1.00 87.38 201 ILE A CA 1
ATOM 1645 C C . ILE A 1 201 ? -0.469 -12.365 21.498 1.00 87.38 201 ILE A C 1
ATOM 1647 O O . ILE A 1 201 ? -0.580 -13.585 21.665 1.00 87.38 201 ILE A O 1
ATOM 1651 N N . SER A 1 202 ? 0.649 -11.664 21.693 1.00 81.50 202 SER A N 1
ATOM 1652 C CA . SER A 1 202 ? 1.924 -12.199 22.182 1.00 81.50 202 SER A CA 1
ATOM 1653 C C . SER A 1 202 ? 2.442 -11.322 23.317 1.00 81.50 202 SER A C 1
ATOM 1655 O O . SER A 1 202 ? 2.469 -10.102 23.181 1.00 81.50 202 SER A O 1
ATOM 1657 N N . ASP A 1 203 ? 2.833 -11.920 24.443 1.00 80.69 203 ASP A N 1
ATOM 1658 C CA . ASP A 1 203 ? 3.372 -11.215 25.619 1.00 80.69 203 ASP A CA 1
ATOM 1659 C C . ASP A 1 203 ? 2.544 -9.989 26.057 1.00 80.69 203 ASP A C 1
ATOM 1661 O O . ASP A 1 203 ? 3.089 -8.921 26.319 1.00 80.69 203 ASP A O 1
ATOM 1665 N N . ASN A 1 204 ? 1.211 -10.119 26.103 1.00 81.69 204 ASN A N 1
ATOM 1666 C CA . ASN A 1 204 ? 0.249 -9.035 26.386 1.00 81.69 204 ASN A CA 1
ATOM 1667 C C . ASN A 1 204 ? 0.228 -7.873 25.377 1.00 81.69 204 ASN A C 1
ATOM 1669 O O . ASN A 1 204 ? -0.385 -6.836 25.636 1.00 81.69 204 ASN A O 1
ATOM 1673 N N . HIS A 1 205 ? 0.830 -8.046 24.206 1.00 84.44 205 HIS A N 1
ATOM 1674 C CA . HIS A 1 205 ? 0.793 -7.075 23.126 1.00 84.44 205 HIS A CA 1
ATOM 1675 C C . HIS A 1 205 ? -0.077 -7.563 21.976 1.00 84.44 205 HIS A C 1
ATOM 1677 O O . HIS A 1 205 ? -0.042 -8.735 21.604 1.00 84.44 205 HIS A O 1
ATOM 1683 N N . ILE A 1 206 ? -0.843 -6.638 21.401 1.00 89.06 206 ILE A N 1
ATOM 1684 C CA . ILE A 1 206 ? -1.621 -6.882 20.190 1.00 89.06 206 ILE A CA 1
ATOM 1685 C C . ILE A 1 206 ? -0.736 -6.556 18.995 1.00 89.06 206 ILE A C 1
ATOM 1687 O O . ILE A 1 206 ? -0.213 -5.448 18.891 1.00 89.06 206 ILE A O 1
ATOM 1691 N N . ILE A 1 207 ? -0.593 -7.509 18.086 1.00 90.50 207 ILE A N 1
ATOM 1692 C CA . ILE A 1 207 ? 0.226 -7.373 16.889 1.00 90.50 207 ILE A CA 1
ATOM 1693 C C . ILE A 1 207 ? -0.666 -7.630 15.687 1.00 90.50 207 ILE A C 1
ATOM 1695 O O . ILE A 1 207 ? -1.339 -8.654 15.612 1.00 90.50 207 ILE A O 1
ATOM 1699 N N . TYR A 1 208 ? -0.666 -6.692 14.751 1.00 93.50 208 TYR A N 1
ATOM 1700 C CA . TYR A 1 208 ? -1.240 -6.863 13.427 1.00 93.50 208 TYR A CA 1
ATOM 1701 C C . TYR A 1 208 ? -0.120 -7.094 12.434 1.00 93.50 208 TYR A C 1
ATOM 1703 O O . TYR A 1 208 ? 0.880 -6.381 12.461 1.00 93.50 208 TYR A O 1
ATOM 1711 N N . ILE A 1 209 ? -0.296 -8.054 11.541 1.00 92.69 209 ILE A N 1
ATOM 1712 C CA . ILE A 1 209 ? 0.688 -8.372 10.515 1.00 92.69 209 ILE A CA 1
ATOM 1713 C C . ILE A 1 209 ? -0.010 -8.274 9.170 1.00 92.69 209 ILE A C 1
ATOM 1715 O O . ILE A 1 209 ? -0.878 -9.084 8.847 1.00 92.69 209 ILE A O 1
ATOM 1719 N N . LEU A 1 210 ? 0.360 -7.250 8.404 1.00 95.12 210 LEU A N 1
ATOM 1720 C CA . LEU A 1 210 ? -0.085 -7.076 7.032 1.00 95.12 210 LEU A CA 1
ATOM 1721 C C . LEU A 1 210 ? 0.938 -7.710 6.088 1.00 95.12 210 LEU A C 1
ATOM 1723 O O . LEU A 1 210 ? 2.055 -7.210 5.945 1.00 95.12 210 LEU A O 1
ATOM 1727 N N . TYR A 1 211 ? 0.532 -8.780 5.419 1.00 94.25 211 TYR A N 1
ATOM 1728 C CA . TYR A 1 211 ? 1.233 -9.344 4.277 1.00 94.25 211 TYR A CA 1
ATOM 1729 C C . TYR A 1 211 ? 0.570 -8.867 2.987 1.00 94.25 211 TYR A C 1
ATOM 1731 O O . TYR A 1 211 ? -0.645 -8.972 2.815 1.00 94.25 211 TYR A O 1
ATOM 1739 N N . CYS A 1 212 ? 1.384 -8.368 2.064 1.00 95.31 212 CYS A N 1
ATOM 1740 C CA . CYS A 1 212 ? 0.949 -7.989 0.733 1.00 95.31 212 CYS A CA 1
ATOM 1741 C C . CYS A 1 212 ? 1.873 -8.605 -0.308 1.00 95.31 212 CYS A C 1
ATOM 1743 O O . CYS A 1 212 ? 3.085 -8.399 -0.268 1.00 95.31 212 CYS A O 1
ATOM 1745 N N . GLN A 1 213 ? 1.289 -9.246 -1.306 1.00 94.56 213 GLN A N 1
ATOM 1746 C CA . GLN A 1 213 ? 1.928 -9.557 -2.570 1.00 94.56 213 GLN A CA 1
ATOM 1747 C C . GLN A 1 213 ? 1.264 -8.739 -3.675 1.00 94.56 213 GLN A C 1
ATOM 1749 O O . GLN A 1 213 ? 0.048 -8.770 -3.846 1.00 94.56 213 GLN A O 1
ATOM 1754 N N . PHE A 1 214 ? 2.084 -8.056 -4.461 1.00 94.81 214 PHE A N 1
ATOM 1755 C CA . PHE A 1 214 ? 1.713 -7.322 -5.661 1.00 94.81 214 PHE A CA 1
ATOM 1756 C C . PHE A 1 214 ? 2.587 -7.830 -6.807 1.00 94.81 214 PHE A C 1
ATOM 1758 O O . PHE A 1 214 ? 3.695 -7.336 -7.028 1.00 94.81 214 PHE A O 1
ATOM 1765 N N . ASN A 1 215 ? 2.110 -8.851 -7.519 1.00 93.75 215 ASN A N 1
ATOM 1766 C CA . ASN A 1 215 ? 2.879 -9.613 -8.503 1.00 93.75 215 ASN A CA 1
ATOM 1767 C C . ASN A 1 215 ? 4.202 -10.130 -7.902 1.00 93.75 215 ASN A C 1
ATOM 1769 O O . ASN A 1 215 ? 4.198 -11.072 -7.107 1.00 93.75 215 ASN A O 1
ATOM 1773 N N . ASN A 1 216 ? 5.322 -9.504 -8.269 1.00 90.38 216 ASN A N 1
ATOM 1774 C CA . ASN A 1 216 ? 6.667 -9.863 -7.817 1.00 90.38 216 ASN A CA 1
ATOM 1775 C C . ASN A 1 216 ? 7.160 -9.032 -6.631 1.00 90.38 216 ASN A C 1
ATOM 1777 O O . ASN A 1 216 ? 8.295 -9.219 -6.204 1.00 90.38 216 ASN A O 1
ATOM 1781 N N . PHE A 1 217 ? 6.369 -8.078 -6.149 1.00 92.50 217 PHE A N 1
ATOM 1782 C CA . PHE A 1 217 ? 6.726 -7.209 -5.037 1.00 92.50 217 PHE A CA 1
ATOM 1783 C C . PHE A 1 217 ? 5.966 -7.612 -3.781 1.00 92.50 217 PHE A C 1
ATOM 1785 O O . PHE A 1 217 ? 4.763 -7.855 -3.832 1.00 92.50 217 PHE A O 1
ATOM 1792 N N . PHE A 1 218 ? 6.663 -7.656 -2.654 1.00 92.44 218 PHE A N 1
ATOM 1793 C CA . PHE A 1 218 ? 6.130 -8.137 -1.392 1.00 92.44 218 PHE A CA 1
ATOM 1794 C C . PHE A 1 218 ? 6.363 -7.109 -0.294 1.00 92.44 218 PHE A C 1
ATOM 1796 O O . PHE A 1 218 ? 7.433 -6.504 -0.221 1.00 92.44 218 PHE A O 1
ATOM 1803 N N . ILE A 1 219 ? 5.373 -6.939 0.576 1.00 93.12 219 ILE A N 1
ATOM 1804 C CA . ILE A 1 219 ? 5.475 -6.152 1.803 1.00 93.12 219 ILE A CA 1
ATOM 1805 C C . ILE A 1 219 ? 5.040 -7.036 2.963 1.00 93.12 219 ILE A C 1
ATOM 1807 O O . ILE A 1 219 ? 4.006 -7.698 2.901 1.00 93.12 219 ILE A O 1
ATOM 1811 N N . TYR A 1 220 ? 5.815 -6.994 4.035 1.00 91.31 220 TYR A N 1
ATOM 1812 C CA . TYR A 1 220 ? 5.452 -7.541 5.326 1.00 91.31 220 TYR A CA 1
ATOM 1813 C C . TYR A 1 220 ? 5.566 -6.435 6.372 1.00 91.31 220 TYR A C 1
ATOM 1815 O O . TYR A 1 220 ? 6.647 -5.899 6.627 1.00 91.31 220 TYR A O 1
ATOM 1823 N N . PHE A 1 221 ? 4.426 -6.054 6.934 1.00 92.62 221 PHE A N 1
ATOM 1824 C CA . PHE A 1 221 ? 4.271 -4.870 7.766 1.00 92.62 221 PHE A CA 1
ATOM 1825 C C . PHE A 1 221 ? 3.646 -5.255 9.111 1.00 92.62 221 PHE A C 1
ATOM 1827 O O . PHE A 1 221 ? 2.419 -5.342 9.221 1.00 92.62 221 PHE A O 1
ATOM 1834 N N . PRO A 1 222 ? 4.474 -5.526 10.132 1.00 91.06 222 PRO A N 1
ATOM 1835 C CA . PRO A 1 222 ? 3.989 -5.727 11.484 1.00 91.06 222 PRO A CA 1
ATOM 1836 C C . PRO A 1 222 ? 3.718 -4.377 12.158 1.00 91.06 222 PRO A C 1
ATOM 1838 O O . PRO A 1 222 ? 4.465 -3.415 11.990 1.00 91.06 222 PRO A O 1
ATOM 1841 N N . PHE A 1 223 ? 2.646 -4.298 12.938 1.00 91.88 223 PHE A N 1
ATOM 1842 C CA . PHE A 1 223 ? 2.244 -3.085 13.635 1.00 91.88 223 PHE A CA 1
ATOM 1843 C C . PHE A 1 223 ? 1.565 -3.415 14.961 1.00 91.88 223 PHE A C 1
ATOM 1845 O O . PHE A 1 223 ? 0.642 -4.226 15.012 1.00 91.88 223 PHE A O 1
ATOM 1852 N N . SER A 1 224 ? 1.978 -2.742 16.035 1.00 90.50 224 SER A N 1
ATOM 1853 C CA . SER A 1 224 ? 1.296 -2.812 17.331 1.00 90.50 224 SER A CA 1
ATOM 1854 C C . SER A 1 224 ? 0.619 -1.474 17.628 1.00 90.50 224 SER A C 1
ATOM 1856 O O . SER A 1 224 ? 1.317 -0.464 17.755 1.00 90.50 224 SER A O 1
ATOM 1858 N N . PRO A 1 225 ? -0.719 -1.432 17.757 1.00 87.12 225 PRO A N 1
ATOM 1859 C CA . PRO A 1 225 ? -1.425 -0.207 18.114 1.00 87.12 225 PRO A CA 1
ATOM 1860 C C . PRO A 1 225 ? -1.234 0.194 19.583 1.00 87.12 225 PRO A C 1
ATOM 1862 O O . PRO A 1 225 ? -1.365 1.370 19.920 1.00 87.12 225 PRO A O 1
ATOM 1865 N N . THR A 1 226 ? -0.938 -0.767 20.461 1.00 78.00 226 THR A N 1
ATOM 1866 C CA . THR A 1 226 ? -0.949 -0.575 21.919 1.00 78.00 226 THR A CA 1
ATOM 1867 C C . THR A 1 226 ? 0.441 -0.450 22.538 1.00 78.00 226 THR A C 1
ATOM 1869 O O . THR A 1 226 ? 0.540 -0.174 23.732 1.00 78.00 226 THR A O 1
ATOM 1872 N N . SER A 1 227 ? 1.521 -0.653 21.778 1.00 72.69 227 SER A N 1
ATOM 1873 C CA . SER A 1 227 ? 2.877 -0.658 22.338 1.00 72.69 227 SER A CA 1
ATOM 1874 C C . SER A 1 227 ? 3.994 -0.407 21.321 1.00 72.69 227 SER A C 1
ATOM 1876 O O . SER A 1 227 ? 3.892 -0.728 20.134 1.00 72.69 227 SER A O 1
ATOM 1878 N N . LYS A 1 228 ? 5.128 0.090 21.836 1.00 73.12 228 LYS A N 1
ATOM 1879 C CA . LYS A 1 228 ? 6.417 0.052 21.138 1.00 73.12 228 LYS A CA 1
ATOM 1880 C C . LYS A 1 228 ? 6.962 -1.370 21.195 1.00 73.12 228 LYS A C 1
ATOM 1882 O O . LYS A 1 228 ? 7.567 -1.760 22.189 1.00 73.12 228 LYS A O 1
ATOM 1887 N N . LEU A 1 229 ? 6.741 -2.134 20.132 1.00 71.00 229 LEU A N 1
ATOM 1888 C CA . LEU A 1 229 ? 7.341 -3.451 19.962 1.00 71.00 229 LEU A CA 1
ATOM 1889 C C . LEU A 1 229 ? 8.457 -3.406 18.936 1.00 71.00 229 LEU A C 1
ATOM 1891 O O . LEU A 1 229 ? 8.299 -2.836 17.859 1.00 71.00 229 LEU A O 1
ATOM 1895 N N . PHE A 1 230 ? 9.576 -4.035 19.281 1.00 67.50 230 PHE A N 1
ATOM 1896 C CA . PHE A 1 230 ? 10.616 -4.352 18.321 1.00 67.50 230 PHE A CA 1
ATOM 1897 C C . PHE A 1 230 ? 10.296 -5.707 17.691 1.00 67.50 230 PHE A C 1
ATOM 1899 O O . PHE A 1 230 ? 10.247 -6.721 18.387 1.00 67.50 230 PHE A O 1
ATOM 1906 N N . PHE A 1 231 ? 10.086 -5.730 16.378 1.00 69.81 231 PHE A N 1
ATOM 1907 C CA . PHE A 1 231 ? 9.825 -6.966 15.649 1.00 69.81 231 PHE A CA 1
ATOM 1908 C C . PHE A 1 231 ? 11.134 -7.585 15.158 1.00 69.81 231 PHE A C 1
ATOM 1910 O O . PHE A 1 231 ? 11.917 -6.937 14.460 1.00 69.81 231 PHE A O 1
ATOM 1917 N N . LYS A 1 232 ? 11.373 -8.854 15.506 1.00 56.06 232 LYS A N 1
ATOM 1918 C CA . LYS A 1 232 ? 12.485 -9.631 14.947 1.00 56.06 232 LYS A CA 1
ATOM 1919 C C . LYS A 1 232 ? 12.082 -10.199 13.583 1.00 56.06 232 LYS A C 1
ATOM 1921 O O . LYS A 1 232 ? 11.021 -10.796 13.448 1.00 56.06 232 LYS A O 1
ATOM 1926 N N . ALA A 1 233 ? 12.959 -10.042 12.591 1.00 47.41 233 ALA A N 1
ATOM 1927 C CA . ALA A 1 233 ? 12.767 -10.486 11.203 1.00 47.41 233 ALA A CA 1
ATOM 1928 C C . ALA A 1 233 ? 12.637 -12.015 11.023 1.00 47.41 233 ALA A C 1
ATOM 1930 O O . ALA A 1 233 ? 12.264 -12.483 9.951 1.00 47.41 233 ALA A O 1
ATOM 1931 N N . GLU A 1 234 ? 12.992 -12.796 12.046 1.00 46.72 234 GLU A N 1
ATOM 1932 C CA . GLU A 1 234 ? 13.289 -14.233 11.943 1.00 46.72 234 GLU A CA 1
ATOM 1933 C C . GLU A 1 234 ? 12.065 -15.118 11.629 1.00 46.72 234 GLU A C 1
ATOM 1935 O O . GLU A 1 234 ? 12.227 -16.285 11.286 1.00 46.72 234 GLU A O 1
ATOM 1940 N N . GLN A 1 235 ? 10.841 -14.579 11.670 1.00 48.69 235 GLN A N 1
ATOM 1941 C CA . GLN A 1 235 ? 9.608 -15.338 11.409 1.00 48.69 235 GLN A CA 1
ATOM 1942 C C . GLN A 1 235 ? 9.189 -15.448 9.928 1.00 48.69 235 GLN A C 1
ATOM 1944 O O . GLN A 1 235 ? 8.204 -16.118 9.629 1.00 48.69 235 GLN A O 1
ATOM 1949 N N . LEU A 1 236 ? 9.925 -14.874 8.971 1.00 54.72 236 LEU A N 1
ATOM 1950 C CA . LEU A 1 236 ? 9.545 -14.886 7.541 1.00 54.72 236 LEU A CA 1
ATOM 1951 C C . LEU A 1 236 ? 9.782 -16.233 6.807 1.00 54.72 236 LEU A C 1
ATOM 1953 O O . LEU A 1 236 ? 9.664 -16.315 5.585 1.00 54.72 236 LEU A O 1
ATOM 1957 N N . ALA A 1 237 ? 10.124 -17.303 7.525 1.00 49.19 237 ALA A N 1
ATOM 1958 C CA . ALA A 1 237 ? 10.985 -18.364 7.002 1.00 49.19 237 ALA A CA 1
ATOM 1959 C C . ALA A 1 237 ? 10.328 -19.471 6.149 1.00 49.19 237 ALA A C 1
ATOM 1961 O O . ALA A 1 237 ? 11.055 -20.207 5.496 1.00 49.19 237 ALA A O 1
ATOM 1962 N N . SER A 1 238 ? 9.002 -19.634 6.077 1.00 49.44 238 SER A N 1
ATOM 1963 C CA . SER A 1 238 ? 8.432 -20.786 5.334 1.00 49.44 238 SER A CA 1
ATOM 1964 C C . SER A 1 238 ? 8.055 -20.456 3.884 1.00 49.44 238 SER A C 1
ATOM 1966 O O . SER A 1 238 ? 8.535 -21.093 2.949 1.00 49.44 238 SER A O 1
ATOM 1968 N N . LYS A 1 239 ? 7.222 -19.425 3.677 1.00 52.59 239 LYS A N 1
ATOM 1969 C CA . LYS A 1 239 ? 6.722 -19.024 2.346 1.00 52.59 239 LYS A CA 1
ATOM 1970 C C . LYS A 1 239 ? 7.794 -18.298 1.522 1.00 52.59 239 LYS A C 1
ATOM 1972 O O . LYS A 1 239 ? 7.891 -18.504 0.318 1.00 52.59 239 LYS A O 1
ATOM 1977 N N . ALA A 1 240 ? 8.645 -17.501 2.177 1.00 55.22 240 ALA A N 1
ATOM 1978 C CA . ALA A 1 240 ? 9.718 -16.758 1.514 1.00 55.22 240 ALA A CA 1
ATOM 1979 C C . ALA A 1 240 ? 10.783 -17.678 0.898 1.00 55.22 240 ALA A C 1
ATOM 1981 O O . ALA A 1 240 ? 11.220 -17.438 -0.225 1.00 55.22 240 ALA A O 1
ATOM 1982 N N . ILE A 1 241 ? 11.156 -18.749 1.611 1.00 51.28 241 ILE A N 1
ATOM 1983 C CA . ILE A 1 241 ? 12.144 -19.731 1.143 1.00 51.28 241 ILE A CA 1
ATOM 1984 C C . ILE A 1 241 ? 11.581 -20.536 -0.034 1.00 51.28 241 ILE A C 1
ATOM 1986 O O . ILE A 1 241 ? 12.260 -20.686 -1.044 1.00 51.28 241 ILE A O 1
ATOM 1990 N N . ALA A 1 242 ? 10.326 -20.990 0.052 1.00 51.62 242 ALA A N 1
ATOM 1991 C CA . ALA A 1 242 ? 9.678 -21.739 -1.028 1.00 51.62 242 ALA A CA 1
ATOM 1992 C C . ALA A 1 242 ? 9.523 -20.919 -2.324 1.00 51.62 242 ALA A C 1
ATOM 1994 O O . ALA A 1 242 ? 9.577 -21.473 -3.420 1.00 51.62 242 ALA A O 1
ATOM 1995 N N . GLU A 1 243 ? 9.344 -19.601 -2.208 1.00 59.16 243 GLU A N 1
ATOM 1996 C CA . GLU A 1 243 ? 9.134 -18.706 -3.348 1.00 59.16 243 GLU A CA 1
ATOM 1997 C C . GLU A 1 243 ? 10.400 -17.951 -3.799 1.00 59.16 243 GLU A C 1
ATOM 1999 O O . GLU A 1 243 ? 10.300 -17.100 -4.685 1.00 59.16 243 GLU A O 1
ATOM 2004 N N . ASN A 1 244 ? 11.579 -18.249 -3.228 1.00 61.81 244 ASN A N 1
ATOM 2005 C CA . ASN A 1 244 ? 12.836 -17.520 -3.465 1.00 61.81 244 ASN A CA 1
ATOM 2006 C C . ASN A 1 244 ? 12.680 -15.992 -3.323 1.00 61.81 244 ASN A C 1
ATOM 2008 O O . ASN A 1 244 ? 13.184 -15.215 -4.136 1.00 61.81 244 ASN A O 1
ATOM 2012 N N . ILE A 1 245 ? 11.942 -15.552 -2.302 1.00 65.38 245 ILE A N 1
ATOM 2013 C CA . ILE A 1 245 ? 11.756 -14.132 -2.004 1.00 65.38 245 ILE A CA 1
ATOM 2014 C C . ILE A 1 245 ? 12.843 -13.706 -1.023 1.00 65.38 245 ILE A C 1
ATOM 2016 O O . ILE A 1 245 ? 12.895 -14.182 0.113 1.00 65.38 245 ILE A O 1
ATOM 2020 N N . HIS A 1 246 ? 13.687 -12.766 -1.437 1.00 64.31 246 HIS A N 1
ATOM 2021 C CA . HIS A 1 246 ? 14.602 -12.090 -0.527 1.00 64.31 246 HIS A CA 1
ATOM 2022 C C . HIS A 1 246 ? 13.900 -10.872 0.066 1.00 64.31 246 HIS A C 1
ATOM 2024 O O . HIS A 1 246 ? 13.553 -9.939 -0.656 1.00 64.31 246 HIS A O 1
ATOM 2030 N N . TYR A 1 247 ? 13.659 -10.909 1.377 1.00 68.38 247 TYR A N 1
ATOM 2031 C CA . TYR A 1 247 ? 13.164 -9.762 2.127 1.00 68.38 247 TYR A CA 1
ATOM 2032 C C . TYR A 1 247 ? 14.332 -8.966 2.687 1.00 68.38 247 TYR A C 1
ATOM 2034 O O . TYR A 1 247 ? 15.191 -9.507 3.381 1.00 68.38 247 TYR A O 1
ATOM 2042 N N . GLU A 1 248 ? 14.312 -7.666 2.443 1.00 76.94 248 GLU A N 1
ATOM 2043 C CA . GLU A 1 248 ? 15.188 -6.702 3.084 1.00 76.94 248 GLU A CA 1
ATOM 2044 C C . GLU A 1 248 ? 14.412 -5.992 4.197 1.00 76.94 248 GLU A C 1
ATOM 2046 O O . GLU A 1 248 ? 13.271 -5.555 4.003 1.00 76.94 248 GLU A O 1
ATOM 2051 N N . LYS A 1 249 ? 15.020 -5.905 5.386 1.00 79.31 249 LYS A N 1
ATOM 2052 C CA . LYS A 1 249 ? 14.481 -5.087 6.474 1.00 79.31 249 LYS A CA 1
ATOM 2053 C C . LYS A 1 249 ? 14.668 -3.620 6.103 1.00 79.31 249 LYS A C 1
ATOM 2055 O O . LYS A 1 249 ? 15.794 -3.174 5.908 1.00 79.31 249 LYS A O 1
ATOM 2060 N N . VAL A 1 250 ? 13.583 -2.862 6.119 1.00 79.62 250 VAL A N 1
ATOM 2061 C CA . VAL A 1 250 ? 13.602 -1.409 5.973 1.00 79.62 250 VAL A CA 1
ATOM 2062 C C . VAL A 1 250 ? 13.476 -0.787 7.359 1.00 79.62 250 VAL A C 1
ATOM 2064 O O . VAL A 1 250 ? 12.412 -0.827 7.982 1.00 79.62 250 VAL A O 1
ATOM 2067 N N . ASP A 1 251 ? 14.582 -0.237 7.856 1.00 78.38 251 ASP A N 1
ATOM 2068 C CA . ASP A 1 251 ? 14.592 0.593 9.061 1.00 78.38 251 ASP A CA 1
ATOM 2069 C C . ASP A 1 251 ? 14.271 2.036 8.659 1.00 78.38 251 ASP A C 1
ATOM 2071 O O . ASP A 1 251 ? 15.061 2.688 7.969 1.00 78.38 251 ASP A O 1
ATOM 2075 N N . CYS A 1 252 ? 13.068 2.515 8.985 1.00 81.88 252 CYS A N 1
ATOM 2076 C CA . CYS A 1 252 ? 12.644 3.828 8.518 1.00 81.88 252 CYS A CA 1
ATOM 2077 C C . CYS A 1 252 ? 13.249 4.918 9.405 1.00 81.88 252 CYS A C 1
ATOM 2079 O O . CYS A 1 252 ? 12.885 5.067 10.569 1.00 81.88 252 CYS A O 1
ATOM 2081 N N . GLY A 1 253 ? 14.133 5.727 8.826 1.00 80.06 253 GLY A N 1
ATOM 2082 C CA . GLY A 1 253 ? 14.526 7.013 9.398 1.00 80.06 253 GLY A CA 1
ATOM 2083 C C . GLY A 1 253 ? 13.646 8.156 8.891 1.00 80.06 253 GLY A C 1
ATOM 2084 O O . GLY A 1 253 ? 12.946 8.020 7.885 1.00 80.06 253 GLY A O 1
ATOM 2085 N N . ASP A 1 254 ? 13.737 9.317 9.538 1.00 80.88 254 ASP A N 1
ATOM 2086 C CA . ASP A 1 254 ? 13.190 10.578 9.022 1.00 80.88 254 ASP A CA 1
ATOM 2087 C C . ASP A 1 254 ? 14.073 11.095 7.866 1.00 80.88 254 ASP A C 1
ATOM 2089 O O . ASP A 1 254 ? 14.827 12.060 7.995 1.00 80.88 254 ASP A O 1
ATOM 2093 N N . VAL A 1 255 ? 14.034 10.389 6.732 1.00 81.94 255 VAL A N 1
ATOM 2094 C CA . VAL A 1 255 ? 14.918 10.604 5.579 1.00 81.94 255 VAL A CA 1
ATOM 2095 C C . VAL A 1 255 ? 14.130 10.755 4.280 1.00 81.94 255 VAL A C 1
ATOM 2097 O O . VAL A 1 255 ? 13.184 10.016 3.997 1.00 81.94 255 VAL A O 1
ATOM 2100 N N . ILE A 1 256 ? 14.578 11.706 3.456 1.00 81.19 256 ILE A N 1
ATOM 2101 C CA . ILE A 1 256 ? 14.196 11.822 2.049 1.00 81.19 256 ILE A CA 1
ATOM 2102 C C . ILE A 1 256 ? 15.312 11.189 1.221 1.00 81.19 256 ILE A C 1
ATOM 2104 O O . ILE A 1 256 ? 16.463 11.616 1.300 1.00 81.19 256 ILE A O 1
ATOM 2108 N N . THR A 1 257 ? 14.979 10.177 0.426 1.00 87.75 257 THR A N 1
ATOM 2109 C CA . THR A 1 257 ? 15.960 9.409 -0.353 1.00 87.75 257 THR A CA 1
ATOM 2110 C C . THR A 1 257 ? 15.399 9.001 -1.717 1.00 87.75 257 THR A C 1
ATOM 2112 O O . THR A 1 257 ? 14.287 9.382 -2.081 1.00 87.75 257 THR A O 1
ATOM 2115 N N . SER A 1 258 ? 16.184 8.270 -2.503 1.00 79.38 258 SER A N 1
ATOM 2116 C CA . SER A 1 258 ? 15.800 7.678 -3.787 1.00 79.38 258 SER A CA 1
ATOM 2117 C C . SER A 1 258 ? 16.504 6.339 -3.983 1.00 79.38 258 SER A C 1
ATOM 2119 O O . SER A 1 258 ? 17.652 6.183 -3.567 1.00 79.38 258 SER A O 1
ATOM 2121 N N . HIS A 1 259 ? 15.874 5.413 -4.699 1.00 80.69 259 HIS A N 1
ATOM 2122 C CA . HIS A 1 259 ? 16.519 4.177 -5.130 1.00 80.69 259 HIS A CA 1
ATOM 2123 C C . HIS A 1 259 ? 17.296 4.391 -6.430 1.00 80.69 259 HIS A C 1
ATOM 2125 O O . HIS A 1 259 ? 16.849 5.119 -7.319 1.00 80.69 259 HIS A O 1
ATOM 2131 N N . SER A 1 260 ? 18.446 3.729 -6.558 1.00 74.19 260 SER A N 1
ATOM 2132 C CA . SER A 1 260 ? 19.232 3.700 -7.794 1.00 74.19 260 SER A CA 1
ATOM 2133 C C . SER A 1 260 ? 19.256 2.292 -8.366 1.00 74.19 260 SER A C 1
ATOM 2135 O O . SER A 1 260 ? 19.497 1.328 -7.645 1.00 74.19 260 SER A O 1
ATOM 2137 N N . TYR A 1 261 ? 19.022 2.187 -9.670 1.00 76.25 261 TYR A N 1
ATOM 2138 C CA . TYR A 1 261 ? 18.950 0.928 -10.396 1.00 76.25 261 TYR A CA 1
ATOM 2139 C C . TYR A 1 261 ? 19.995 0.918 -11.503 1.00 76.25 261 TYR A C 1
ATOM 2141 O O . TYR A 1 261 ? 20.081 1.847 -12.312 1.00 76.25 261 TYR A O 1
ATOM 2149 N N . LYS A 1 262 ? 20.765 -0.168 -11.551 1.00 73.69 262 LYS A N 1
ATOM 2150 C CA . LYS A 1 262 ? 21.700 -0.469 -12.629 1.00 73.69 262 LYS A CA 1
ATOM 2151 C C . LYS A 1 262 ? 21.333 -1.812 -13.231 1.00 73.69 262 LYS A C 1
ATOM 2153 O O . LYS A 1 262 ? 21.410 -2.842 -12.569 1.00 73.69 262 LYS A O 1
ATOM 2158 N N . ILE A 1 263 ? 20.951 -1.787 -14.498 1.00 68.31 263 ILE A N 1
ATOM 2159 C CA . ILE A 1 263 ? 20.718 -2.982 -15.299 1.00 68.31 263 ILE A CA 1
ATOM 2160 C C . ILE A 1 263 ? 21.847 -3.020 -16.306 1.00 68.31 263 ILE A C 1
ATOM 2162 O O . ILE A 1 263 ? 22.053 -2.040 -17.017 1.00 68.31 263 ILE A O 1
ATOM 2166 N N . ASN A 1 264 ? 22.553 -4.137 -16.414 1.00 64.31 264 ASN A N 1
ATOM 2167 C CA . ASN A 1 264 ? 23.356 -4.321 -17.620 1.00 64.31 264 ASN A CA 1
ATOM 2168 C C . ASN A 1 264 ? 22.541 -5.194 -18.545 1.00 64.31 264 ASN A C 1
ATOM 2170 O O . ASN A 1 264 ? 21.983 -6.185 -18.089 1.00 64.31 264 ASN A O 1
ATOM 2174 N N . LEU A 1 265 ? 22.484 -4.803 -19.803 1.00 62.59 265 LEU A N 1
ATOM 2175 C CA . LEU A 1 265 ? 21.855 -5.559 -20.861 1.00 62.59 265 LEU A CA 1
ATOM 2176 C C . LEU A 1 265 ? 23.008 -5.942 -21.793 1.00 62.59 265 LEU A C 1
ATOM 2178 O O . LEU A 1 265 ? 23.667 -5.034 -22.304 1.00 62.59 265 LEU A O 1
ATOM 2182 N N . PRO A 1 266 ? 23.321 -7.233 -21.993 1.00 52.94 266 PRO A N 1
ATOM 2183 C CA . PRO A 1 266 ? 24.109 -7.654 -23.133 1.00 52.94 266 PRO A CA 1
ATOM 2184 C C . PRO A 1 266 ? 23.195 -7.482 -24.345 1.00 52.94 266 PRO A C 1
ATOM 2186 O O . PRO A 1 266 ? 22.563 -8.426 -24.808 1.00 52.94 266 PRO A O 1
ATOM 2189 N N . LEU A 1 267 ? 23.021 -6.234 -24.771 1.00 50.41 267 LEU A N 1
ATOM 2190 C CA . LEU A 1 267 ? 22.406 -5.944 -26.050 1.00 50.41 267 LEU A CA 1
ATOM 2191 C C . LEU A 1 267 ? 23.370 -6.545 -27.077 1.00 50.41 267 LEU A C 1
ATOM 2193 O O . LEU A 1 267 ? 24.564 -6.235 -27.050 1.00 50.41 267 LEU A O 1
ATOM 2197 N N . GLY A 1 268 ? 22.884 -7.484 -27.893 1.00 48.91 268 GLY A N 1
ATOM 2198 C CA . GLY A 1 268 ? 23.604 -7.886 -29.101 1.00 48.91 268 GLY A CA 1
ATOM 2199 C C . GLY A 1 268 ? 23.819 -6.667 -30.001 1.00 48.91 268 GLY A C 1
ATOM 2200 O O . GLY A 1 268 ? 23.332 -5.580 -29.691 1.00 48.91 268 GLY A O 1
ATOM 2201 N N . GLU A 1 269 ? 24.561 -6.815 -31.101 1.00 38.06 269 GLU A N 1
ATOM 2202 C CA . GLU A 1 269 ? 24.685 -5.710 -32.059 1.00 38.06 269 GLU A CA 1
ATOM 2203 C C . GLU A 1 269 ? 23.281 -5.198 -32.433 1.00 38.06 269 GLU A C 1
ATOM 2205 O O . GLU A 1 269 ? 22.442 -6.004 -32.846 1.00 38.06 269 GLU A O 1
ATOM 2210 N N . PRO A 1 270 ? 22.990 -3.899 -32.225 1.00 39.56 270 PRO A N 1
ATOM 2211 C CA . PRO A 1 270 ? 21.651 -3.372 -32.411 1.00 39.56 270 PRO A CA 1
ATOM 2212 C C . PRO A 1 270 ? 21.274 -3.498 -33.885 1.00 39.56 270 PRO A C 1
ATOM 2214 O O . PRO A 1 270 ? 21.886 -2.860 -34.743 1.00 39.56 270 PRO A O 1
ATOM 2217 N N . ASP A 1 271 ? 20.252 -4.298 -34.192 1.00 38.41 271 ASP A N 1
ATOM 2218 C CA . ASP A 1 271 ? 19.622 -4.248 -35.506 1.00 38.41 271 ASP A CA 1
ATOM 2219 C C . ASP A 1 271 ? 18.910 -2.893 -35.596 1.00 38.41 271 ASP A C 1
ATOM 2221 O O . ASP A 1 271 ? 17.899 -2.657 -34.927 1.00 38.41 271 ASP A O 1
ATOM 2225 N N . ILE A 1 272 ? 19.491 -1.985 -36.388 1.00 37.22 272 ILE A N 1
ATOM 2226 C CA . ILE A 1 272 ? 19.186 -0.544 -36.504 1.00 37.22 272 ILE A CA 1
ATOM 2227 C C . ILE A 1 272 ? 17.720 -0.283 -36.927 1.00 37.22 272 ILE A C 1
ATOM 2229 O O . ILE A 1 272 ? 17.257 0.858 -36.950 1.00 37.22 272 ILE A O 1
ATOM 2233 N N . THR A 1 273 ? 16.947 -1.334 -37.203 1.00 38.34 273 THR A N 1
ATOM 2234 C CA . THR A 1 273 ? 15.515 -1.271 -37.515 1.00 38.34 273 THR A CA 1
ATOM 2235 C C . THR A 1 273 ? 14.575 -1.667 -36.367 1.00 38.34 273 THR A C 1
ATOM 2237 O O . THR A 1 273 ? 13.363 -1.469 -36.489 1.00 38.34 273 THR A O 1
ATOM 2240 N N . SER A 1 274 ? 15.078 -2.181 -35.240 1.00 40.25 274 SER A N 1
ATOM 2241 C CA . SER A 1 274 ? 14.248 -2.843 -34.225 1.00 40.25 274 SER A CA 1
ATOM 2242 C C . SER A 1 274 ? 14.122 -2.060 -32.910 1.00 40.25 274 SER A C 1
ATOM 2244 O O . SER A 1 274 ? 15.074 -1.500 -32.372 1.00 40.25 274 SER A O 1
ATOM 2246 N N . ARG A 1 275 ? 12.901 -2.023 -32.360 1.00 50.09 275 ARG A N 1
ATOM 2247 C CA . ARG A 1 275 ? 12.706 -1.800 -30.923 1.00 50.09 275 ARG A CA 1
ATOM 2248 C C . ARG A 1 275 ? 13.317 -3.008 -30.221 1.00 50.09 275 ARG A C 1
ATOM 2250 O O . ARG A 1 275 ? 12.815 -4.111 -30.402 1.00 50.09 275 ARG A O 1
ATOM 2257 N N . GLU A 1 276 ? 14.377 -2.816 -29.447 1.00 55.22 276 GLU A N 1
ATOM 2258 C CA . GLU A 1 276 ? 14.930 -3.907 -28.648 1.00 55.22 276 GLU A CA 1
ATOM 2259 C C . GLU A 1 276 ? 13.979 -4.215 -27.484 1.00 55.22 276 GLU A C 1
ATOM 2261 O O . GLU A 1 276 ? 13.833 -3.445 -26.526 1.00 55.22 276 GLU A O 1
ATOM 2266 N N . GLU A 1 277 ? 13.300 -5.351 -27.594 1.00 55.09 277 GLU A N 1
ATOM 2267 C CA . GLU A 1 277 ? 12.484 -5.943 -26.543 1.00 55.09 277 GLU A CA 1
ATOM 2268 C C . GLU A 1 277 ? 13.248 -7.136 -25.969 1.00 55.09 277 GLU A C 1
ATOM 2270 O O . GLU A 1 277 ? 13.647 -8.045 -26.696 1.00 55.09 277 GLU A O 1
ATOM 2275 N N . LEU A 1 278 ? 13.472 -7.132 -24.656 1.00 60.22 278 LEU A N 1
ATOM 2276 C CA . LEU A 1 278 ? 14.023 -8.288 -23.955 1.00 60.22 278 LEU A CA 1
ATOM 2277 C C . LEU A 1 278 ? 12.884 -9.044 -23.293 1.00 60.22 278 LEU A C 1
ATOM 2279 O O . LEU A 1 278 ? 12.076 -8.461 -22.575 1.00 60.22 278 LEU A O 1
ATOM 2283 N N . THR A 1 279 ? 12.834 -10.353 -23.478 1.00 67.50 279 THR A N 1
ATOM 2284 C CA . THR A 1 279 ? 11.956 -11.210 -22.680 1.00 67.50 279 THR A CA 1
ATOM 2285 C C . THR A 1 279 ? 12.387 -11.180 -21.212 1.00 67.50 279 THR A C 1
ATOM 2287 O O . THR A 1 279 ? 13.559 -10.984 -20.874 1.00 67.50 279 THR A O 1
ATOM 2290 N N . ILE A 1 280 ? 11.436 -11.416 -20.313 1.00 64.94 280 ILE A N 1
ATOM 2291 C CA . ILE A 1 280 ? 11.728 -11.567 -18.882 1.00 64.94 280 ILE A CA 1
ATOM 2292 C C . ILE A 1 280 ? 12.737 -12.707 -18.627 1.00 64.94 280 ILE A C 1
ATOM 2294 O O . ILE A 1 280 ? 13.610 -12.583 -17.768 1.00 64.94 280 ILE A O 1
ATOM 2298 N N . GLU A 1 281 ? 12.669 -13.791 -19.405 1.00 66.88 281 GLU A N 1
ATOM 2299 C CA . GLU A 1 281 ? 13.620 -14.906 -19.328 1.00 66.88 281 GLU A CA 1
ATOM 2300 C C . GLU A 1 281 ? 15.057 -14.456 -19.640 1.00 66.88 281 GLU A C 1
ATOM 2302 O O . GLU A 1 281 ? 15.987 -14.768 -18.890 1.00 66.88 281 GLU A O 1
ATOM 2307 N N . GLN A 1 282 ? 15.237 -13.647 -20.690 1.00 65.69 282 GLN A N 1
ATOM 2308 C CA . GLN A 1 282 ? 16.535 -13.058 -21.018 1.00 65.69 282 GLN A CA 1
ATOM 2309 C C . GLN A 1 282 ? 17.059 -12.185 -19.870 1.00 65.69 282 GLN A C 1
ATOM 2311 O O . GLN A 1 282 ? 18.223 -12.333 -19.495 1.00 65.69 282 GLN A O 1
ATOM 2316 N N . LEU A 1 283 ? 16.223 -11.338 -19.250 1.00 68.00 283 LEU A N 1
ATOM 2317 C CA . LEU A 1 283 ? 16.635 -10.536 -18.087 1.00 68.00 283 LEU A CA 1
ATOM 2318 C C . LEU A 1 283 ? 17.100 -11.417 -16.922 1.00 68.00 283 LEU A C 1
ATOM 2320 O O . LEU A 1 283 ? 18.142 -11.140 -16.324 1.00 68.00 283 LEU A O 1
ATOM 2324 N N . ASN A 1 284 ? 16.354 -12.472 -16.601 1.00 62.69 284 ASN A N 1
ATOM 2325 C CA . ASN A 1 284 ? 16.699 -13.364 -15.498 1.00 62.69 284 ASN A CA 1
ATOM 2326 C C . ASN A 1 284 ? 18.068 -14.010 -15.690 1.00 62.69 284 ASN A C 1
ATOM 2328 O O . ASN A 1 284 ? 18.851 -14.059 -14.744 1.00 62.69 284 ASN A O 1
ATOM 2332 N N . ASN A 1 285 ? 18.382 -14.464 -16.903 1.00 60.16 285 ASN A N 1
ATOM 2333 C CA . ASN A 1 285 ? 19.691 -15.042 -17.208 1.00 60.16 285 ASN A CA 1
ATOM 2334 C C . ASN A 1 285 ? 20.817 -14.013 -17.039 1.00 60.16 285 ASN A C 1
ATOM 2336 O O . ASN A 1 285 ? 21.882 -14.329 -16.512 1.00 60.16 285 ASN A O 1
ATOM 2340 N N . ILE A 1 286 ? 20.568 -12.758 -17.409 1.00 57.25 286 ILE A N 1
ATOM 2341 C CA . ILE A 1 286 ? 21.535 -11.666 -17.251 1.00 57.25 286 ILE A CA 1
ATOM 2342 C C . ILE A 1 286 ? 21.777 -11.319 -15.777 1.00 57.25 286 ILE A C 1
ATOM 2344 O O . ILE A 1 286 ? 22.911 -11.031 -15.393 1.00 57.25 286 ILE A O 1
ATOM 2348 N N . LEU A 1 287 ? 20.721 -11.314 -14.961 1.00 52.44 287 LEU A N 1
ATOM 2349 C CA . LEU A 1 287 ? 20.813 -11.010 -13.532 1.00 52.44 287 LEU A CA 1
ATOM 2350 C C . LEU A 1 287 ? 21.413 -12.170 -12.728 1.00 52.44 287 LEU A C 1
ATOM 2352 O O . LEU A 1 287 ? 22.111 -11.911 -11.755 1.00 52.44 287 LEU A O 1
ATOM 2356 N N . LYS A 1 288 ? 21.192 -13.424 -13.146 1.00 49.28 288 LYS A N 1
ATOM 2357 C CA . LYS A 1 288 ? 21.781 -14.620 -12.518 1.00 49.28 288 LYS A CA 1
ATOM 2358 C C . LYS A 1 288 ? 23.267 -14.803 -12.830 1.00 49.28 288 LYS A C 1
ATOM 2360 O O . LYS A 1 288 ? 23.998 -15.274 -11.974 1.00 49.28 288 LYS A O 1
ATOM 2365 N N . ASN A 1 289 ? 23.733 -14.391 -14.010 1.00 37.94 289 ASN A N 1
ATOM 2366 C CA . ASN A 1 289 ? 25.145 -14.498 -14.416 1.00 37.94 289 ASN A CA 1
ATOM 2367 C C . ASN A 1 289 ? 26.019 -13.336 -13.897 1.00 37.94 289 ASN A C 1
ATOM 2369 O O . ASN A 1 289 ? 27.015 -12.962 -14.519 1.00 37.94 289 ASN A O 1
ATOM 2373 N N . ARG A 1 290 ? 25.617 -12.735 -12.776 1.00 34.69 290 ARG A N 1
ATOM 2374 C CA . ARG A 1 290 ? 26.371 -11.727 -12.033 1.00 34.69 290 ARG A CA 1
ATOM 2375 C C . ARG A 1 290 ? 26.643 -12.234 -10.625 1.00 34.69 290 ARG A C 1
ATOM 2377 O O . ARG A 1 290 ? 25.924 -11.883 -9.692 1.00 34.69 290 ARG A O 1
ATOM 2384 N N . GLU A 1 291 ? 27.686 -13.040 -10.512 1.00 28.72 291 GLU A N 1
ATOM 2385 C CA . GLU A 1 291 ? 28.536 -13.024 -9.319 1.00 28.72 291 GLU A CA 1
ATOM 2386 C C . GLU A 1 291 ? 29.576 -11.906 -9.465 1.00 28.72 291 GLU A C 1
ATOM 2388 O O . GLU A 1 291 ? 30.062 -11.696 -10.605 1.00 28.72 291 GLU A O 1
#

Sequence (291 aa):
MFEQVFSHIQHNYNLSPTVEVGERDSLCRFCKLNDVKFNKKRAHSFPEFLGNKSIFTVNECDECNARFSKIEKDLSNFIPPTIITRLRGKKGYRPNYIKGGSKVYGDDQFITLIQEKSSEKSSLNFSSQTFDMVKVYKAILKSLISILPDEKLKEFSTAIGWLRSNQNFESLNHFPVFWCGYRMPDVNFPIKMEIELTREISDNHIIYILYCQFNNFFIYFPFSPTSKLFFKAEQLASKAIAENIHYEKVDCGDVITSHSYKINLPLGEPDITSREELTIEQLNNILKNRE

Foldseek 3Di:
DKFFQDKDKDFPLDQPPADEADDAQAQQLQPRDNPAAFPPPFQALAAQQLSDNHYGYRRHGPVNSVLLVVLVVLLSLVDDACQFQLGQHPVGGDWFAAPQGWIWHDHLWWIFTDHPDDDPALKTKGKGPKHWLQSSLLNVVSSVSRSGHSVCSVLQNLVSVSSNDPDGCVSPQEQSKKKKWFDQRDSPQTQMWIWTWMWDADPNWIKIWIWIDRRGMIITDIDTSPHHDDDDPPPPPDVCVVRVIDIDMDRHDRDIDMGMDMQRQPPDPDPPPDRDIDTSVSSVVRVVPPD

Solvent-accessible surface area (backbone atoms only — not comparable to full-atom values): 16178 Å² total; per-residue (Å²): 94,82,42,85,69,38,75,51,69,34,51,72,66,35,48,66,72,64,45,78,30,61,54,73,98,47,50,18,76,73,81,65,46,67,99,60,60,62,61,88,67,66,42,59,28,44,59,46,63,62,38,51,57,24,52,26,20,59,23,55,27,47,69,58,53,61,55,47,57,61,28,41,49,23,34,64,30,65,50,73,57,15,62,46,23,43,38,48,26,94,89,41,52,58,67,47,67,31,89,74,74,18,35,40,32,10,52,79,60,36,30,44,47,49,74,72,60,99,64,100,61,59,54,52,62,42,57,48,55,68,24,40,39,57,32,28,50,40,35,53,52,48,30,54,61,36,55,46,57,73,86,60,50,68,60,34,51,68,58,43,52,51,61,74,44,94,68,57,62,89,77,45,68,43,64,60,47,38,31,42,25,49,29,84,48,49,71,87,56,71,55,35,38,38,41,38,29,36,37,36,51,56,95,94,37,54,38,35,39,38,39,36,36,32,49,28,31,35,38,41,41,63,47,38,68,84,41,71,56,87,81,74,78,81,79,58,63,66,68,29,62,78,64,63,40,55,68,45,80,44,77,58,53,98,43,77,48,62,54,76,46,79,48,66,46,90,70,65,88,76,60,94,86,60,80,58,64,41,44,34,65,59,50,46,56,54,63,66,74,60,126

Nearest PDB structures (foldseek):
  3kg8-assembly1_B  TM=2.436E-01  e=5.795E-01  Lyngbya majuscula
  6b2v-assembly1_A  TM=2.108E-01  e=1.162E+00  Sorangium cellulosum

Radius of gyration: 20.25 Å; Cα contacts (8 Å, |Δi|>4): 559; chains: 1; bounding box: 52×38×64 Å

Mean predicted aligned error: 8.25 Å